Protein AF-A0A1L9TCY1-F1 (afdb_monomer)

Secondary structure (DSSP, 8-state):
---GGGTS----TT--GGGS---TT--EEEEEEESB-TTS-BSEEE-TT-TT-PPPP--TTSTTS-GGGS--GGGS-TT-SEEEE-HHHHHHHHHHHHHHHTT-TT--EEEEEEE-SS-EEEEEEEEETTEEEEEEEESS-----HHHHHHHHHHHHHHHS-TT-EEEEEEE--------

pLDDT: mean 79.36, std 16.28, range [28.08, 97.56]

Structure (mmCIF, N/CA/C/O backbone):
data_AF-A0A1L9TCY1-F1
#
_entry.id   AF-A0A1L9TCY1-F1
#
loop_
_atom_site.group_PDB
_atom_site.id
_atom_site.type_symbol
_atom_site.label_atom_id
_atom_site.label_alt_id
_atom_site.label_comp_id
_atom_site.label_asym_id
_atom_site.label_entity_id
_atom_site.label_seq_id
_atom_site.pdbx_PDB_ins_code
_atom_site.Cartn_x
_atom_site.Cartn_y
_atom_site.Cartn_z
_atom_site.occupancy
_atom_site.B_iso_or_equiv
_atom_site.auth_seq_id
_atom_site.auth_comp_id
_atom_site.auth_asym_id
_atom_site.auth_atom_id
_atom_site.pdbx_PDB_model_num
ATOM 1 N N . MET A 1 1 ? -2.658 -14.593 -11.319 1.00 56.56 1 MET A N 1
ATOM 2 C CA . MET A 1 1 ? -2.220 -13.262 -10.846 1.00 56.56 1 MET A CA 1
ATOM 3 C C . MET A 1 1 ? -3.400 -12.542 -10.240 1.00 56.56 1 MET A C 1
ATOM 5 O O . MET A 1 1 ? -4.519 -12.787 -10.670 1.00 56.56 1 MET A O 1
ATOM 9 N N . VAL A 1 2 ? -3.156 -11.731 -9.217 1.00 60.06 2 VAL A N 1
ATOM 10 C CA . VAL A 1 2 ? -4.202 -11.096 -8.414 1.00 60.06 2 VAL A CA 1
ATOM 11 C C . VAL A 1 2 ? -4.166 -9.591 -8.675 1.00 60.06 2 VAL A C 1
ATOM 13 O O . VAL A 1 2 ? -3.106 -8.988 -8.542 1.00 60.06 2 VAL A O 1
ATOM 16 N N . GLY A 1 3 ? -5.288 -9.015 -9.108 1.00 65.69 3 GLY A N 1
ATOM 17 C CA . GLY A 1 3 ? -5.438 -7.579 -9.366 1.00 65.69 3 GLY A CA 1
ATOM 18 C C . GLY A 1 3 ? -6.269 -6.873 -8.290 1.00 65.69 3 GLY A C 1
ATOM 19 O O . GLY A 1 3 ? -6.598 -7.459 -7.253 1.00 65.69 3 GLY A O 1
ATOM 20 N N . ARG A 1 4 ? -6.637 -5.610 -8.539 1.00 67.25 4 ARG A N 1
ATOM 21 C CA . ARG A 1 4 ? -7.470 -4.786 -7.636 1.00 67.25 4 ARG A CA 1
ATOM 22 C C . ARG A 1 4 ? -8.817 -5.433 -7.291 1.00 67.25 4 ARG A C 1
ATOM 24 O O . ARG A 1 4 ? -9.373 -5.184 -6.223 1.00 67.25 4 ARG A O 1
ATOM 31 N N . GLU A 1 5 ? -9.290 -6.310 -8.172 1.00 71.94 5 GLU A N 1
ATOM 32 C CA . GLU A 1 5 ? -10.533 -7.074 -8.078 1.00 71.94 5 GLU A CA 1
ATOM 33 C C . GLU A 1 5 ? -10.604 -7.928 -6.808 1.00 71.94 5 GLU A C 1
ATOM 35 O O . GLU A 1 5 ? -11.694 -8.218 -6.321 1.00 71.94 5 GLU A O 1
ATOM 40 N N . LEU A 1 6 ? -9.448 -8.308 -6.250 1.00 70.88 6 LEU A N 1
ATOM 41 C CA . LEU A 1 6 ? -9.364 -9.033 -4.983 1.00 70.88 6 LEU A CA 1
ATOM 42 C C . LEU A 1 6 ? -9.916 -8.220 -3.811 1.00 70.88 6 LEU A C 1
ATOM 44 O O . LEU A 1 6 ? -10.551 -8.764 -2.911 1.00 70.88 6 LEU A O 1
ATOM 48 N N . PHE A 1 7 ? -9.624 -6.924 -3.801 1.00 67.94 7 PHE A N 1
ATOM 49 C CA . PHE A 1 7 ? -9.995 -6.029 -2.715 1.00 67.94 7 PHE A CA 1
ATOM 50 C C . PHE A 1 7 ? -11.366 -5.409 -2.943 1.00 67.94 7 PHE A C 1
ATOM 52 O O . PHE A 1 7 ? -12.115 -5.173 -1.996 1.00 67.94 7 PHE A O 1
ATOM 59 N N . TRP A 1 8 ? -11.681 -5.121 -4.204 1.00 68.88 8 TRP A N 1
ATOM 60 C CA . TRP A 1 8 ? -12.897 -4.429 -4.570 1.00 68.88 8 TRP A CA 1
ATOM 61 C C . TRP A 1 8 ? -13.455 -5.012 -5.867 1.00 68.88 8 TRP A C 1
ATOM 63 O O . TRP A 1 8 ? -12.831 -4.844 -6.918 1.00 68.88 8 TRP A O 1
ATOM 73 N N . PRO A 1 9 ? -14.613 -5.694 -5.834 1.00 65.19 9 PRO A N 1
ATOM 74 C CA . PRO A 1 9 ? -15.188 -6.244 -7.049 1.00 65.19 9 PRO A CA 1
ATOM 75 C C . PRO A 1 9 ? -15.500 -5.112 -8.036 1.00 65.19 9 PRO A C 1
ATOM 77 O O . PRO A 1 9 ? -15.991 -4.043 -7.654 1.00 65.19 9 PRO A O 1
ATOM 80 N N . LEU A 1 10 ? -15.210 -5.346 -9.318 1.00 59.78 10 LEU A N 1
ATOM 81 C CA . LEU A 1 10 ? -15.639 -4.464 -10.400 1.00 59.78 10 LEU A CA 1
ATOM 82 C C . LEU A 1 10 ? -17.169 -4.468 -10.385 1.00 59.78 10 LEU A C 1
ATOM 84 O O . LEU A 1 10 ? -17.776 -5.490 -10.694 1.00 59.78 10 LEU A O 1
ATOM 88 N N . LYS A 1 11 ? -17.791 -3.359 -9.964 1.00 57.50 11 LYS A N 1
ATOM 89 C CA . LYS A 1 11 ? -19.254 -3.237 -9.977 1.00 57.50 11 LYS A CA 1
ATOM 90 C C . LYS A 1 11 ? -19.745 -3.545 -11.393 1.00 57.50 11 LYS A C 1
ATOM 92 O O . LYS A 1 11 ? -19.378 -2.831 -12.328 1.00 57.50 11 LYS A O 1
ATOM 97 N N . ALA A 1 12 ? -20.581 -4.569 -11.556 1.00 52.06 12 ALA A N 1
ATOM 98 C CA . ALA A 1 12 ? -21.387 -4.674 -12.760 1.00 52.06 12 ALA A CA 1
ATOM 99 C C . ALA A 1 12 ? -22.374 -3.495 -12.763 1.00 52.06 12 ALA A C 1
ATOM 101 O O . ALA A 1 12 ? -22.822 -3.043 -11.704 1.00 52.06 12 ALA A O 1
ATOM 102 N N . ALA A 1 13 ? -22.680 -2.949 -13.941 1.00 43.31 13 ALA A N 1
ATOM 103 C CA . ALA A 1 13 ? -23.637 -1.857 -14.081 1.00 43.31 13 ALA A CA 1
ATOM 104 C C . ALA A 1 13 ? -25.028 -2.323 -13.603 1.00 43.31 13 ALA A C 1
ATOM 106 O O . ALA A 1 13 ? -25.768 -2.944 -14.359 1.00 43.31 13 ALA A O 1
ATOM 107 N N . GLY A 1 14 ? -25.350 -2.074 -12.330 1.00 53.59 14 GLY A N 1
ATOM 108 C CA . GLY A 1 14 ? -26.595 -2.512 -11.690 1.00 53.59 14 GLY A CA 1
ATOM 109 C C . GLY A 1 14 ? -26.477 -2.880 -10.206 1.00 53.59 14 GLY A C 1
ATOM 110 O O . GLY A 1 14 ? -27.496 -2.904 -9.521 1.00 53.59 14 GLY A O 1
ATOM 111 N N . ASP A 1 15 ? -25.268 -3.113 -9.683 1.00 54.22 15 ASP A N 1
ATOM 112 C CA . ASP A 1 15 ? -25.108 -3.614 -8.312 1.00 54.22 15 ASP A CA 1
ATOM 113 C C . ASP A 1 15 ? -25.149 -2.500 -7.247 1.00 54.22 15 ASP A C 1
ATOM 115 O O . ASP A 1 15 ? -24.351 -1.555 -7.250 1.00 54.22 15 ASP A O 1
ATOM 119 N N . SER A 1 16 ? -26.076 -2.634 -6.292 1.00 56.09 16 SER A N 1
ATOM 120 C CA . SER A 1 16 ? -26.159 -1.803 -5.086 1.00 56.09 16 SER A CA 1
ATOM 121 C C . SER A 1 16 ? -25.007 -2.100 -4.114 1.00 56.09 16 SER A C 1
ATOM 123 O O . SER A 1 16 ? -24.500 -3.216 -4.057 1.00 56.09 16 SER A O 1
ATOM 125 N N . GLU A 1 17 ? -24.606 -1.126 -3.285 1.00 57.59 17 GLU A N 1
ATOM 126 C CA . GLU A 1 17 ? -23.471 -1.256 -2.338 1.00 57.59 17 GLU A CA 1
ATOM 127 C C . GLU A 1 17 ? -23.586 -2.409 -1.319 1.00 57.59 17 GLU A C 1
ATOM 129 O O . GLU A 1 17 ? -22.606 -2.781 -0.672 1.00 57.59 17 GLU A O 1
ATOM 134 N N . THR A 1 18 ? -24.770 -3.007 -1.191 1.00 56.94 18 THR A N 1
ATOM 135 C CA . THR A 1 18 ? -25.061 -4.172 -0.349 1.00 56.94 18 THR A CA 1
ATOM 136 C C . THR A 1 18 ? -24.375 -5.469 -0.789 1.00 56.94 18 THR A C 1
ATOM 138 O O . THR A 1 18 ? -24.291 -6.381 0.028 1.00 56.94 18 THR A O 1
ATOM 141 N N . SER A 1 19 ? -23.849 -5.573 -2.015 1.00 68.69 19 SER A N 1
ATOM 142 C CA . SER A 1 19 ? -23.140 -6.776 -2.493 1.00 68.69 19 SER A CA 1
ATOM 143 C C . SER A 1 19 ? -21.638 -6.795 -2.179 1.00 68.69 19 SER A C 1
ATOM 145 O O . SER A 1 19 ? -20.948 -7.763 -2.503 1.00 68.69 19 SER A O 1
ATOM 147 N N . LEU A 1 20 ? -21.103 -5.741 -1.551 1.00 77.00 20 LEU A N 1
ATOM 148 C CA . LEU A 1 20 ? -19.667 -5.634 -1.305 1.00 77.00 20 LEU A CA 1
ATOM 149 C C . LEU A 1 20 ? -19.197 -6.600 -0.201 1.00 77.00 20 LEU A C 1
ATOM 151 O O . LEU A 1 20 ? -19.831 -6.663 0.861 1.00 77.00 20 LEU A O 1
ATOM 155 N N . PRO A 1 21 ? -18.050 -7.281 -0.386 1.00 82.00 21 PRO A N 1
ATOM 156 C CA . PRO A 1 21 ? -17.492 -8.183 0.617 1.00 82.00 21 PRO A CA 1
ATOM 157 C C . PRO A 1 21 ? -17.313 -7.498 1.976 1.00 82.00 21 PRO A C 1
ATOM 159 O O . PRO A 1 21 ? -16.927 -6.332 2.049 1.00 82.00 21 PRO A O 1
ATOM 162 N N . TYR A 1 22 ? -17.613 -8.205 3.061 1.00 88.44 22 TYR A N 1
ATOM 163 C CA . TYR A 1 22 ? -17.462 -7.716 4.431 1.00 88.44 22 TYR A CA 1
ATOM 164 C C . TYR A 1 22 ? -16.785 -8.791 5.276 1.00 88.44 22 TYR A C 1
ATOM 166 O O . TYR A 1 22 ? -17.203 -9.949 5.258 1.00 88.44 22 TYR A O 1
ATOM 174 N N . TRP A 1 23 ? -15.747 -8.409 6.018 1.00 91.94 23 TRP A N 1
ATOM 175 C CA . TRP A 1 23 ? -14.898 -9.343 6.757 1.00 91.94 23 TRP A CA 1
ATOM 176 C C . TRP A 1 23 ? -14.844 -8.961 8.244 1.00 91.94 23 TRP A C 1
ATOM 178 O O . TRP A 1 23 ? -13.851 -8.408 8.717 1.00 91.94 23 TRP A O 1
ATOM 188 N N . PRO A 1 24 ? -15.898 -9.26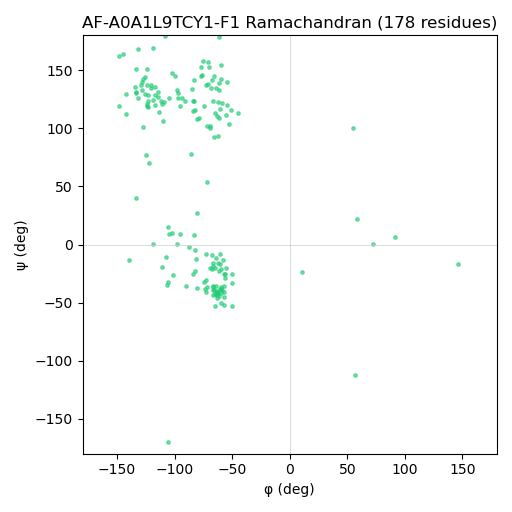8 9.020 1.00 93.88 24 PRO A N 1
ATOM 189 C CA . PRO A 1 24 ? -16.062 -8.768 10.390 1.00 93.88 24 PRO A CA 1
ATOM 190 C C . PRO A 1 24 ? -14.999 -9.256 11.381 1.00 93.88 24 PRO A C 1
ATOM 192 O O . PRO A 1 24 ? -14.828 -8.660 12.442 1.00 93.88 24 PRO A O 1
ATOM 195 N N . TYR A 1 25 ? -14.312 -10.353 11.063 1.00 95.75 25 TYR A N 1
ATOM 196 C CA . TYR A 1 25 ? -13.380 -11.026 11.968 1.00 95.75 25 TYR A CA 1
ATOM 197 C C . TYR A 1 25 ? -11.943 -11.078 11.444 1.00 95.75 25 TYR A C 1
ATOM 199 O O . TYR A 1 25 ? -11.086 -11.636 12.124 1.00 95.75 25 TYR A O 1
ATOM 207 N N . LEU A 1 26 ? -11.669 -10.527 10.256 1.00 95.19 26 LEU A N 1
ATOM 208 C CA . LEU A 1 26 ? -10.328 -10.559 9.682 1.00 95.19 26 LEU A CA 1
ATOM 209 C C . LEU A 1 26 ? -9.429 -9.563 10.420 1.00 95.19 26 LEU A C 1
ATOM 211 O O . LEU A 1 26 ? -9.709 -8.368 10.437 1.00 95.19 26 LEU A O 1
ATOM 215 N N . THR A 1 27 ? -8.366 -10.074 11.038 1.00 96.38 27 THR A N 1
ATOM 216 C CA . THR A 1 27 ? -7.422 -9.281 11.841 1.00 96.38 27 THR A CA 1
ATOM 217 C C . THR A 1 27 ? -6.095 -9.045 11.136 1.00 96.38 27 THR A C 1
ATOM 219 O O . THR A 1 27 ? -5.482 -8.000 11.324 1.00 96.38 27 THR A O 1
ATOM 222 N N . ASN A 1 28 ? -5.653 -9.992 10.311 1.00 96.62 28 ASN A N 1
ATOM 223 C CA . ASN A 1 28 ? -4.365 -9.950 9.632 1.00 96.62 28 ASN A CA 1
ATOM 224 C C . ASN A 1 28 ? -4.555 -10.334 8.168 1.00 96.62 28 ASN A C 1
ATOM 226 O O . ASN A 1 28 ? -5.259 -11.305 7.879 1.00 96.62 28 ASN A O 1
ATOM 230 N N . TYR A 1 29 ? -3.932 -9.594 7.255 1.00 93.56 29 TYR A N 1
ATOM 231 C CA . TYR A 1 29 ? -4.054 -9.869 5.831 1.00 93.56 29 TYR A CA 1
ATOM 232 C C . TYR A 1 29 ? -2.791 -9.494 5.058 1.00 93.56 29 TYR A C 1
ATOM 234 O O . TYR A 1 29 ? -2.417 -8.327 5.014 1.00 93.56 29 TYR A O 1
ATOM 242 N N . THR A 1 30 ? -2.157 -10.475 4.417 1.00 93.50 30 THR A N 1
ATOM 243 C CA . THR A 1 30 ? -0.933 -10.270 3.633 1.00 93.50 30 THR A CA 1
ATOM 244 C C . THR A 1 30 ? -1.157 -10.694 2.192 1.00 93.50 30 THR A C 1
ATOM 246 O O . THR A 1 30 ? -1.691 -11.774 1.933 1.00 93.50 30 THR A O 1
ATOM 249 N N . ILE A 1 31 ? -0.717 -9.864 1.249 1.00 89.62 31 ILE A N 1
ATOM 250 C CA . ILE A 1 31 ? -0.806 -10.133 -0.184 1.00 89.62 31 ILE A CA 1
ATOM 251 C C . ILE A 1 31 ? 0.564 -10.047 -0.827 1.00 89.62 31 ILE A C 1
ATOM 253 O O . ILE A 1 31 ? 1.322 -9.110 -0.597 1.00 89.62 31 ILE A O 1
ATOM 257 N N . PHE A 1 32 ? 0.810 -11.011 -1.706 1.00 88.50 32 PHE A N 1
ATOM 258 C CA . PHE A 1 32 ? 1.973 -11.079 -2.572 1.00 88.50 32 PHE A CA 1
ATOM 259 C C . PHE A 1 32 ? 1.519 -10.822 -4.010 1.00 88.50 32 PHE A C 1
ATOM 261 O O . PHE A 1 32 ? 0.870 -11.663 -4.634 1.00 88.50 32 PHE A O 1
ATOM 268 N N . LEU A 1 33 ? 1.829 -9.635 -4.518 1.00 86.31 33 LEU A N 1
ATOM 269 C CA . LEU A 1 33 ? 1.646 -9.268 -5.912 1.00 86.31 33 LEU A CA 1
ATOM 270 C C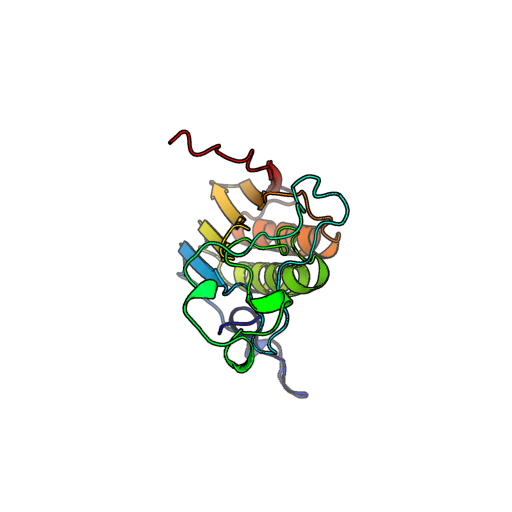 . LEU A 1 33 ? 2.842 -9.762 -6.725 1.00 86.31 33 LEU A C 1
ATOM 272 O O . LEU A 1 33 ? 3.991 -9.714 -6.281 1.00 86.31 33 LEU A O 1
ATOM 276 N N . SER A 1 34 ? 2.548 -10.240 -7.932 1.00 83.94 34 SER A N 1
ATOM 277 C CA . SER A 1 34 ? 3.584 -10.472 -8.935 1.00 83.94 34 SER A CA 1
ATOM 278 C C . SER A 1 34 ? 4.109 -9.127 -9.436 1.00 83.94 34 SER A C 1
ATOM 280 O O . SER A 1 34 ? 3.381 -8.139 -9.390 1.00 83.94 34 SER A O 1
ATOM 282 N N . GLY A 1 35 ? 5.330 -9.099 -9.978 1.00 81.38 35 GLY A N 1
ATOM 283 C CA . GLY A 1 35 ? 5.891 -7.908 -10.625 1.00 81.38 35 GLY A CA 1
ATOM 284 C C . GLY A 1 35 ? 5.087 -7.408 -11.834 1.00 81.38 35 GLY A C 1
ATOM 285 O O . GLY A 1 35 ? 5.369 -6.319 -12.332 1.00 81.38 35 GLY A O 1
ATOM 286 N N . THR A 1 36 ? 4.077 -8.164 -12.280 1.00 84.06 36 THR A N 1
ATOM 287 C CA . THR A 1 36 ? 3.159 -7.795 -13.360 1.00 84.06 36 THR A CA 1
ATOM 288 C C . THR A 1 36 ? 1.680 -7.819 -12.946 1.00 84.06 36 THR A C 1
ATOM 290 O O . THR A 1 36 ? 1.256 -8.590 -12.078 1.00 84.06 36 THR A O 1
ATOM 293 N N . THR A 1 37 ? 0.870 -6.974 -13.589 1.00 84.25 37 THR A N 1
ATOM 294 C CA . THR A 1 37 ? -0.598 -6.938 -13.498 1.00 84.25 37 THR A CA 1
ATOM 295 C C . THR A 1 37 ? -1.210 -8.099 -14.284 1.00 84.25 37 THR A C 1
ATOM 297 O O . THR A 1 37 ? -0.582 -8.582 -15.224 1.00 84.25 37 THR A O 1
ATOM 300 N N . PRO A 1 38 ? -2.453 -8.539 -13.998 1.00 82.12 38 PRO A N 1
ATOM 301 C CA . PRO A 1 38 ? -3.155 -9.544 -14.809 1.00 82.12 38 PRO A CA 1
ATOM 302 C C . PRO A 1 38 ? -3.187 -9.273 -16.325 1.00 82.12 38 PRO A C 1
ATOM 304 O O . PRO A 1 38 ? -3.291 -10.226 -17.092 1.00 82.12 38 PRO A O 1
ATOM 307 N N . ALA A 1 39 ? -3.079 -8.008 -16.752 1.00 84.25 39 ALA A N 1
ATOM 308 C CA . ALA A 1 39 ? -3.003 -7.608 -18.159 1.00 84.25 39 ALA A CA 1
ATOM 309 C C . ALA A 1 39 ? -1.585 -7.719 -18.763 1.00 84.25 39 ALA A C 1
ATOM 311 O O . ALA A 1 39 ? -1.413 -7.518 -19.961 1.00 84.25 39 ALA A O 1
ATOM 312 N N . GLY A 1 40 ? -0.579 -8.057 -17.952 1.00 83.88 40 GLY A N 1
ATOM 313 C CA . GLY A 1 40 ? 0.822 -8.191 -18.352 1.00 83.88 40 GLY A CA 1
ATOM 314 C C . GLY A 1 40 ? 1.651 -6.913 -18.204 1.00 83.88 40 GLY A C 1
ATOM 315 O O . GLY A 1 40 ? 2.808 -6.903 -18.615 1.00 83.88 40 GLY A O 1
ATOM 316 N N . GLU A 1 41 ? 1.101 -5.846 -17.622 1.00 86.19 41 GLU A N 1
ATOM 317 C CA . GLU A 1 41 ? 1.840 -4.599 -17.386 1.00 86.19 41 GLU A CA 1
ATOM 318 C C . GLU A 1 41 ? 2.781 -4.758 -16.194 1.00 86.19 41 GLU A C 1
ATOM 320 O O . GLU A 1 41 ? 2.450 -5.442 -15.231 1.00 86.19 41 GLU A O 1
ATOM 325 N N . TRP A 1 42 ? 3.946 -4.120 -16.221 1.00 86.00 42 TRP A N 1
ATOM 326 C CA . TRP A 1 42 ? 4.898 -4.186 -15.113 1.00 86.00 42 TRP A CA 1
ATOM 327 C C . TRP A 1 42 ? 4.566 -3.139 -14.049 1.00 86.00 42 TRP A C 1
ATOM 329 O O . TRP A 1 42 ? 4.362 -1.977 -14.375 1.00 86.00 42 TRP A O 1
ATOM 339 N N . PHE A 1 43 ? 4.575 -3.529 -12.771 1.00 86.00 43 PHE A N 1
ATOM 340 C CA . PHE A 1 43 ? 4.450 -2.586 -11.645 1.00 86.00 43 PHE A CA 1
ATOM 341 C C . PHE A 1 43 ? 5.705 -1.739 -11.419 1.00 86.00 43 PHE A C 1
ATOM 343 O O . PHE A 1 43 ? 5.694 -0.840 -10.579 1.00 86.00 43 PHE A O 1
ATOM 350 N N . PHE A 1 44 ? 6.780 -2.060 -12.132 1.00 85.75 44 PHE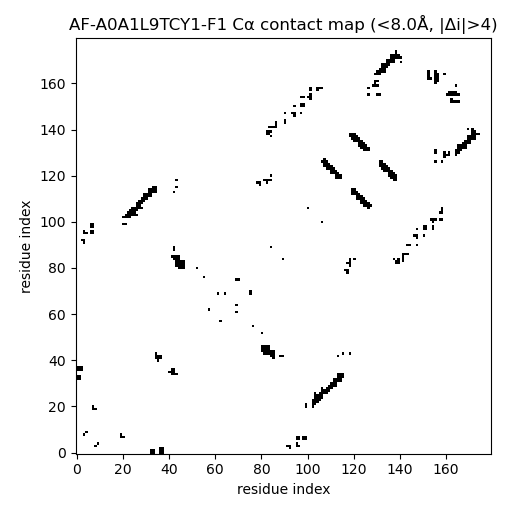 A N 1
ATOM 351 C CA . PHE A 1 44 ? 8.058 -1.388 -12.038 1.00 85.75 44 PHE A CA 1
ATOM 352 C C . PHE A 1 44 ? 8.521 -0.971 -13.431 1.00 85.75 44 PHE A C 1
ATOM 354 O O . PHE A 1 44 ? 8.399 -1.731 -14.392 1.00 85.75 44 PHE A O 1
ATOM 361 N N . GLU A 1 45 ? 9.089 0.218 -13.517 1.00 84.56 45 GLU A N 1
ATOM 362 C CA . GLU A 1 45 ? 9.662 0.828 -14.705 1.00 84.56 45 GLU A CA 1
ATOM 363 C C . GLU A 1 45 ? 11.153 1.099 -14.506 1.00 84.56 45 GLU A C 1
ATOM 365 O O . GLU A 1 45 ? 11.702 0.963 -13.405 1.00 84.56 45 GLU A O 1
ATOM 370 N N . GLU A 1 46 ? 11.808 1.446 -15.606 1.00 79.56 46 GLU A N 1
ATOM 371 C CA . GLU A 1 46 ? 13.186 1.911 -15.582 1.00 79.56 46 GLU A CA 1
ATOM 372 C C . GLU A 1 46 ? 13.305 3.223 -14.810 1.00 79.56 46 GLU A C 1
ATOM 374 O O . GLU A 1 46 ? 12.498 4.136 -15.005 1.00 79.56 46 GLU A O 1
ATOM 379 N N . ASP A 1 47 ? 14.304 3.320 -13.930 1.00 77.56 47 ASP A N 1
ATOM 380 C CA . ASP A 1 47 ? 14.692 4.618 -13.390 1.00 77.56 47 ASP A CA 1
ATOM 381 C C . ASP A 1 47 ? 15.662 5.281 -14.378 1.00 77.56 47 ASP A C 1
ATOM 383 O O . ASP A 1 47 ? 16.771 4.782 -14.562 1.00 77.56 47 ASP A O 1
ATOM 387 N N . PRO A 1 48 ? 15.293 6.408 -15.015 1.00 73.94 48 PRO A N 1
ATOM 388 C CA . PRO A 1 48 ? 16.190 7.100 -15.938 1.00 73.94 48 PRO A CA 1
ATOM 389 C C . PRO A 1 48 ? 17.455 7.655 -15.263 1.00 73.94 48 PRO A C 1
ATOM 391 O O . PRO A 1 48 ? 18.364 8.086 -15.966 1.00 73.94 48 PRO A O 1
ATOM 394 N N . ASN A 1 49 ? 17.507 7.683 -13.927 1.00 75.44 49 ASN A N 1
ATOM 395 C CA . ASN A 1 49 ? 18.657 8.155 -13.154 1.00 75.44 49 ASN A CA 1
ATOM 396 C C . ASN A 1 49 ? 19.502 7.009 -12.578 1.00 75.44 49 ASN A C 1
ATOM 398 O O . ASN A 1 49 ? 20.356 7.257 -11.730 1.00 75.44 49 ASN A O 1
ATOM 402 N N . ASP A 1 50 ? 19.245 5.765 -12.983 1.00 72.12 50 ASP A N 1
ATOM 403 C CA . ASP A 1 50 ? 20.015 4.616 -12.522 1.00 72.12 50 ASP A CA 1
ATOM 404 C C . ASP A 1 50 ? 21.416 4.637 -13.145 1.00 72.12 50 ASP A C 1
ATOM 406 O O . ASP A 1 50 ? 21.604 4.299 -14.314 1.00 72.12 50 ASP A O 1
ATOM 410 N N . GLU A 1 51 ? 22.409 5.069 -12.367 1.00 61.97 51 GLU A N 1
ATOM 411 C CA . GLU A 1 51 ? 23.815 5.108 -12.793 1.00 61.97 51 GLU A CA 1
ATOM 412 C C . GLU A 1 51 ? 24.399 3.696 -13.000 1.00 61.97 51 GLU A C 1
ATOM 414 O O . GLU A 1 51 ? 25.380 3.546 -13.725 1.00 61.97 51 GLU A O 1
ATOM 419 N N . ASP A 1 52 ? 23.756 2.659 -12.442 1.00 61.06 52 ASP A N 1
ATOM 420 C CA . ASP A 1 52 ? 24.136 1.248 -12.600 1.00 61.06 52 ASP A CA 1
ATOM 421 C C . ASP A 1 52 ? 23.585 0.611 -13.892 1.00 61.06 52 ASP A C 1
ATOM 423 O O . ASP A 1 52 ? 23.701 -0.606 -14.075 1.00 61.06 52 ASP A O 1
ATOM 427 N N . ASN A 1 53 ? 22.987 1.393 -14.798 1.00 57.16 53 ASN A N 1
ATOM 428 C CA . ASN A 1 53 ? 22.610 0.948 -16.144 1.00 57.16 53 ASN A CA 1
ATOM 429 C C . ASN A 1 53 ? 23.861 0.760 -17.032 1.00 57.16 53 ASN A C 1
ATOM 431 O O . ASN A 1 53 ? 23.982 1.323 -18.123 1.00 57.16 53 ASN A O 1
ATOM 435 N N . GLU A 1 54 ? 24.830 -0.031 -16.569 1.00 56.19 54 GLU A N 1
ATOM 436 C CA . GLU 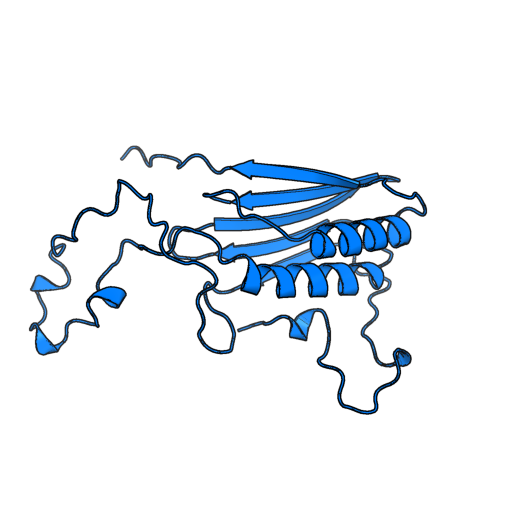A 1 54 ? 25.936 -0.455 -17.414 1.00 56.19 54 GLU A CA 1
ATOM 437 C C . GLU A 1 54 ? 25.416 -1.408 -18.503 1.00 56.19 54 GLU A C 1
ATOM 439 O O . GLU A 1 54 ? 24.639 -2.328 -18.219 1.00 56.19 54 GLU A O 1
ATOM 444 N N . PRO A 1 55 ? 25.835 -1.227 -19.769 1.00 54.56 55 PRO A N 1
ATOM 445 C CA . PRO A 1 55 ? 25.450 -2.123 -20.845 1.00 54.56 55 PRO A CA 1
ATOM 446 C C . PRO A 1 55 ? 25.895 -3.553 -20.525 1.00 54.56 55 PRO A C 1
ATOM 448 O O . PRO A 1 55 ? 27.075 -3.836 -20.330 1.00 54.56 55 PRO A O 1
ATOM 451 N N . TYR A 1 56 ? 24.919 -4.458 -20.493 1.00 57.41 56 TYR A N 1
ATOM 452 C CA . TYR A 1 56 ? 25.107 -5.874 -20.210 1.00 57.41 56 TYR A CA 1
ATOM 453 C C . TYR A 1 56 ? 26.208 -6.498 -21.080 1.00 57.41 56 TYR A C 1
ATOM 455 O O . TYR A 1 56 ? 26.047 -6.653 -22.294 1.00 57.41 56 TYR A O 1
ATOM 463 N N . GLU A 1 57 ? 27.287 -6.960 -20.448 1.00 57.16 57 GLU A N 1
ATOM 464 C CA . GLU A 1 57 ? 28.167 -7.953 -21.055 1.00 57.16 57 GLU A CA 1
ATOM 465 C C . GLU A 1 57 ? 27.584 -9.357 -20.822 1.00 57.16 57 GLU A C 1
ATOM 467 O O . GLU A 1 57 ? 27.368 -9.754 -19.669 1.00 57.16 57 GLU A O 1
ATOM 472 N N . PRO A 1 58 ? 27.327 -10.152 -21.881 1.00 54.69 58 PRO A N 1
ATOM 473 C CA . PRO A 1 58 ? 26.790 -11.497 -21.755 1.00 54.69 58 PRO A CA 1
ATOM 474 C C . PRO A 1 58 ? 27.599 -12.372 -20.810 1.00 54.69 58 PRO A C 1
ATOM 476 O O . PRO A 1 58 ? 28.639 -12.920 -21.171 1.00 54.69 58 PRO A O 1
ATOM 479 N N . THR A 1 59 ? 27.080 -12.584 -19.602 1.00 57.25 59 THR A N 1
ATOM 480 C CA . THR A 1 59 ? 27.600 -13.624 -18.722 1.00 57.25 59 THR A CA 1
ATOM 481 C C . THR A 1 59 ? 27.369 -14.970 -19.406 1.00 57.25 59 THR A C 1
ATOM 483 O O . THR A 1 59 ? 26.226 -15.387 -19.595 1.00 57.25 59 THR A O 1
ATOM 486 N N . ASN A 1 60 ? 28.477 -15.592 -19.831 1.00 54.91 60 ASN A N 1
ATOM 487 C CA . ASN A 1 60 ? 28.815 -17.000 -20.133 1.00 54.91 60 ASN A CA 1
ATOM 488 C C . ASN A 1 60 ? 27.726 -18.106 -20.223 1.00 54.91 60 ASN A C 1
ATOM 490 O O . ASN A 1 60 ? 27.955 -19.121 -20.880 1.00 54.91 60 ASN A O 1
ATOM 494 N N . SER A 1 61 ? 26.554 -17.965 -19.607 1.00 60.25 61 SER A N 1
ATOM 495 C CA . SER A 1 61 ? 25.401 -18.865 -19.732 1.00 60.25 61 SER A CA 1
ATOM 496 C C . SER A 1 61 ? 24.657 -18.765 -21.076 1.00 60.25 61 SER A C 1
ATOM 498 O O . SER A 1 61 ? 24.329 -19.806 -21.643 1.00 60.25 61 SER A O 1
ATOM 500 N N . TRP A 1 62 ? 24.457 -17.563 -21.636 1.00 62.91 62 TRP A N 1
ATOM 501 C CA . TRP A 1 62 ? 23.787 -17.382 -22.940 1.00 62.91 62 TRP A CA 1
ATOM 502 C C . TRP A 1 62 ? 24.725 -17.544 -24.138 1.00 62.91 62 TRP A C 1
ATOM 504 O O . TRP A 1 62 ? 24.291 -17.97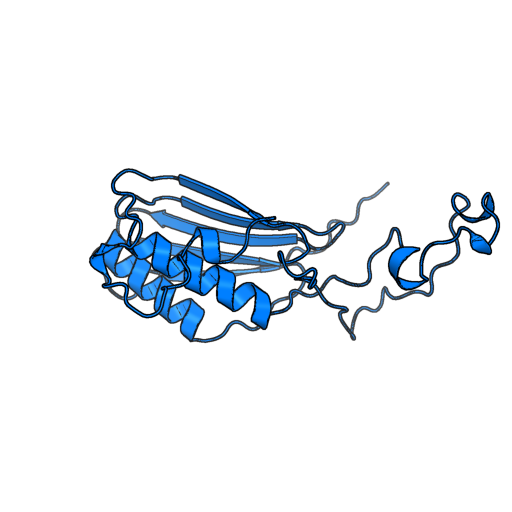9 -25.200 1.00 62.91 62 TRP A O 1
ATOM 514 N N . GLN A 1 63 ? 26.026 -17.303 -23.945 1.00 62.25 63 GLN A N 1
ATOM 515 C CA . GLN A 1 63 ? 27.068 -17.536 -24.957 1.00 62.25 63 GLN A CA 1
ATOM 516 C C . GLN A 1 63 ? 27.165 -19.011 -25.395 1.00 62.25 63 GLN A C 1
ATOM 518 O O . GLN A 1 63 ? 27.754 -19.317 -26.427 1.00 62.25 63 GLN A O 1
ATOM 523 N N . ARG A 1 64 ? 26.585 -19.941 -24.620 1.00 67.00 64 ARG A N 1
ATOM 524 C CA . ARG A 1 64 ? 26.481 -21.368 -24.970 1.00 67.00 64 ARG A CA 1
ATOM 525 C C . ARG A 1 64 ? 25.315 -21.688 -25.913 1.00 67.00 64 ARG A C 1
ATOM 527 O O . ARG A 1 64 ? 25.264 -22.800 -26.433 1.00 67.00 64 ARG A O 1
ATOM 534 N N . LEU A 1 65 ? 24.380 -20.760 -26.116 1.00 72.19 65 LEU A N 1
ATOM 535 C CA . LEU A 1 65 ? 23.260 -20.898 -27.047 1.00 72.19 65 LEU A CA 1
ATOM 536 C C . LEU A 1 65 ? 23.538 -20.099 -28.323 1.00 72.19 65 LEU A C 1
ATOM 538 O O . LEU A 1 65 ? 24.147 -19.032 -28.275 1.00 72.19 65 LEU A O 1
ATOM 542 N N . SER A 1 66 ? 23.040 -20.579 -29.464 1.00 77.94 66 SER A N 1
ATOM 543 C CA . SER A 1 66 ? 23.045 -19.796 -30.705 1.00 77.94 66 SER A CA 1
ATOM 544 C C . SER A 1 66 ? 22.249 -18.502 -30.524 1.00 77.94 66 SER A C 1
ATOM 546 O O . SER A 1 66 ? 21.170 -18.558 -29.934 1.00 77.94 66 SER A O 1
ATOM 548 N N . GLU A 1 67 ? 22.697 -17.392 -31.115 1.00 75.69 67 GLU A N 1
ATOM 549 C CA . GLU A 1 67 ? 22.037 -16.073 -31.029 1.00 75.69 67 GLU A CA 1
ATOM 550 C C . GLU A 1 67 ? 20.534 -16.104 -31.341 1.00 75.69 67 GLU A C 1
ATOM 552 O O . GLU A 1 67 ? 19.747 -15.398 -30.721 1.00 75.69 67 GLU A O 1
ATOM 557 N N . ARG A 1 68 ? 20.100 -16.987 -32.250 1.00 78.44 68 ARG A N 1
ATOM 558 C CA . ARG A 1 68 ? 18.682 -17.175 -32.601 1.00 78.44 68 ARG A CA 1
ATOM 559 C C . ARG A 1 68 ? 17.801 -17.646 -31.432 1.00 78.44 68 ARG A C 1
ATOM 561 O O . ARG A 1 68 ? 16.587 -17.491 -31.486 1.00 78.44 68 ARG A O 1
ATOM 568 N N . LEU A 1 69 ? 18.398 -18.267 -30.419 1.00 77.94 69 LEU A N 1
ATOM 569 C CA . LEU A 1 69 ? 17.720 -18.757 -29.215 1.00 77.94 69 LEU A CA 1
ATOM 570 C C . LEU A 1 69 ? 17.839 -17.779 -28.046 1.00 77.94 69 LEU A C 1
ATOM 572 O O . LEU A 1 69 ? 17.360 -18.079 -26.953 1.00 77.94 69 LEU A O 1
ATOM 576 N N . TRP A 1 70 ? 18.504 -16.641 -28.240 1.00 73.25 70 TRP A N 1
ATOM 577 C CA . TRP A 1 70 ? 18.566 -15.628 -27.204 1.00 73.25 70 TRP A CA 1
ATOM 578 C C . TRP A 1 70 ? 17.177 -14.986 -27.067 1.00 73.25 70 TRP A C 1
ATOM 580 O O . TRP A 1 70 ? 16.539 -14.713 -28.088 1.00 73.25 70 TRP A O 1
ATOM 590 N N . PRO A 1 71 ? 16.695 -14.729 -25.838 1.00 68.88 71 PRO A N 1
ATOM 591 C CA . PRO A 1 71 ? 15.443 -13.997 -25.622 1.00 68.88 71 PRO A CA 1
ATOM 592 C C . PRO A 1 71 ? 15.531 -12.564 -26.195 1.00 68.88 71 PRO A C 1
ATOM 594 O O . PRO A 1 71 ? 16.557 -12.198 -26.764 1.00 68.88 71 PRO A O 1
ATOM 597 N N . ALA A 1 72 ? 14.487 -11.736 -26.121 1.00 68.19 72 ALA A N 1
ATOM 598 C CA . ALA A 1 72 ? 14.607 -10.323 -26.520 1.00 68.19 72 ALA A CA 1
ATOM 599 C C . ALA A 1 72 ? 15.674 -9.612 -25.656 1.00 68.19 72 ALA A C 1
ATOM 601 O O . ALA A 1 72 ? 15.958 -10.087 -24.560 1.00 68.19 72 ALA A O 1
ATOM 602 N N . VAL A 1 73 ? 16.325 -8.537 -26.123 1.00 67.38 73 VAL A N 1
ATOM 603 C CA . VAL A 1 73 ? 17.426 -7.891 -25.359 1.00 67.38 73 VAL A CA 1
ATOM 604 C C . VAL A 1 73 ? 16.956 -7.464 -23.967 1.00 67.38 73 VAL A C 1
ATOM 606 O O . VAL A 1 73 ? 17.664 -7.651 -22.983 1.00 67.38 73 VAL A O 1
ATOM 609 N N . GLU A 1 74 ? 15.710 -7.024 -23.895 1.00 59.72 74 GLU A N 1
ATOM 610 C CA . GLU A 1 74 ? 14.973 -6.608 -22.709 1.00 59.72 74 GLU A CA 1
ATOM 611 C C . GLU A 1 74 ? 14.684 -7.775 -21.740 1.00 59.72 74 GLU A C 1
ATOM 613 O O . GLU A 1 74 ? 14.459 -7.559 -20.552 1.00 59.72 74 GLU A O 1
ATOM 618 N N . ASP A 1 75 ? 14.712 -9.013 -22.237 1.00 62.34 75 ASP A N 1
ATOM 619 C CA . ASP A 1 75 ? 14.467 -10.254 -21.489 1.00 62.34 75 ASP A CA 1
ATOM 620 C C . ASP A 1 75 ? 15.759 -11.066 -21.252 1.00 62.34 75 ASP A C 1
ATOM 622 O O . ASP A 1 75 ? 15.764 -12.043 -20.497 1.00 62.34 75 ASP A O 1
ATOM 626 N N . ARG A 1 76 ? 16.869 -10.695 -21.911 1.00 68.44 76 ARG A N 1
ATOM 627 C CA . ARG A 1 76 ? 18.207 -11.302 -21.726 1.00 68.44 76 ARG A CA 1
ATOM 628 C C . ARG A 1 76 ? 18.803 -10.967 -20.372 1.00 68.44 76 ARG A C 1
ATOM 630 O O . ARG A 1 76 ? 19.710 -11.667 -19.909 1.00 68.44 76 ARG A O 1
ATOM 637 N N . ASP A 1 77 ? 18.293 -9.914 -19.754 1.00 57.94 77 ASP A N 1
ATOM 638 C CA . ASP A 1 77 ? 18.854 -9.372 -18.548 1.00 57.94 77 ASP A CA 1
ATOM 639 C C . ASP A 1 77 ? 18.440 -10.194 -17.321 1.00 57.94 77 ASP A C 1
ATOM 641 O O . ASP A 1 77 ? 17.306 -10.158 -16.839 1.00 57.94 77 ASP A O 1
ATOM 645 N N . ARG A 1 78 ? 19.406 -10.931 -16.763 1.00 52.78 78 ARG A N 1
ATOM 646 C CA . ARG A 1 78 ? 19.285 -11.453 -15.393 1.00 52.78 78 ARG A CA 1
ATOM 647 C C . ARG A 1 78 ? 19.325 -10.317 -14.355 1.00 52.78 78 ARG A C 1
ATOM 649 O O . ARG A 1 78 ? 19.057 -10.588 -13.184 1.00 52.78 78 ARG A O 1
ATOM 656 N N . PHE A 1 79 ? 19.642 -9.084 -14.768 1.00 50.06 79 PHE A N 1
ATOM 657 C CA . PHE A 1 79 ? 19.948 -7.924 -13.936 1.00 50.06 79 PHE A CA 1
ATOM 658 C C . PHE A 1 79 ? 19.257 -6.589 -14.319 1.00 50.06 79 PHE A C 1
ATOM 660 O O . PHE A 1 79 ? 19.792 -5.536 -14.031 1.00 50.06 79 PHE A O 1
ATOM 667 N N . MET A 1 80 ? 17.978 -6.648 -14.703 1.00 59.75 80 MET A N 1
ATOM 668 C CA . MET A 1 80 ? 16.902 -5.767 -14.197 1.00 59.75 80 MET A CA 1
ATOM 669 C C . MET A 1 80 ? 17.077 -4.238 -14.305 1.00 59.75 80 MET A C 1
ATOM 671 O O . MET A 1 80 ? 17.557 -3.582 -13.384 1.00 59.75 80 MET A O 1
ATOM 675 N N . PHE A 1 81 ? 16.438 -3.662 -15.322 1.00 64.31 81 PHE A N 1
ATOM 676 C CA . PHE A 1 81 ? 16.212 -2.215 -15.427 1.00 64.31 81 PHE A CA 1
ATOM 677 C C . PHE A 1 81 ? 14.993 -1.719 -14.625 1.00 64.31 81 PHE A C 1
ATOM 679 O O . PHE A 1 81 ? 14.916 -0.560 -14.243 1.00 64.31 81 PHE A O 1
ATOM 686 N N . ARG A 1 82 ? 14.016 -2.584 -14.317 1.00 73.81 82 ARG A N 1
ATOM 687 C CA . ARG A 1 82 ? 12.738 -2.171 -13.701 1.00 73.81 82 ARG A CA 1
ATOM 688 C C . ARG A 1 82 ? 12.818 -2.073 -12.171 1.00 73.81 82 ARG A C 1
ATOM 690 O O . ARG A 1 82 ? 12.379 -2.994 -11.474 1.00 73.81 82 ARG A O 1
ATOM 697 N N . LYS A 1 83 ? 13.403 -0.985 -11.655 1.00 76.50 83 LYS A N 1
ATOM 698 C CA . LYS A 1 83 ? 13.581 -0.724 -10.208 1.00 76.50 83 LYS A CA 1
ATOM 699 C C . LYS A 1 83 ? 12.571 0.265 -9.627 1.00 76.50 83 LYS A C 1
ATOM 701 O O . LYS A 1 83 ? 12.280 0.206 -8.435 1.00 76.50 83 LYS A O 1
ATOM 706 N N . LYS A 1 84 ? 12.028 1.164 -10.446 1.00 82.69 84 LYS A N 1
ATOM 707 C CA . LYS A 1 84 ? 11.165 2.252 -9.990 1.00 82.69 84 LYS A CA 1
ATOM 708 C C . LYS A 1 84 ? 9.710 1.816 -10.008 1.00 82.69 84 LYS A C 1
ATOM 710 O O . LYS A 1 84 ? 9.202 1.406 -11.039 1.00 82.69 84 LYS A O 1
ATOM 715 N N . ALA A 1 85 ? 9.020 1.906 -8.882 1.00 84.75 85 ALA A N 1
ATOM 716 C CA . ALA A 1 85 ? 7.597 1.608 -8.812 1.00 84.75 85 ALA A CA 1
ATOM 717 C C . ALA A 1 85 ? 6.763 2.548 -9.707 1.00 84.75 85 ALA A C 1
ATOM 719 O O . ALA A 1 85 ? 6.919 3.767 -9.641 1.00 84.75 85 ALA A O 1
ATOM 720 N N . THR A 1 86 ? 5.841 1.995 -10.501 1.00 86.81 86 THR A N 1
ATOM 721 C CA . THR A 1 86 ? 4.914 2.756 -11.352 1.00 86.81 86 THR A CA 1
ATOM 722 C C . THR A 1 86 ? 3.732 3.261 -10.511 1.00 86.81 86 THR A C 1
ATOM 724 O O . THR A 1 86 ? 2.854 2.464 -10.146 1.00 86.81 86 THR A O 1
ATOM 727 N N . PRO A 1 87 ? 3.634 4.573 -10.207 1.00 81.31 87 PRO A N 1
ATOM 728 C CA . PRO A 1 87 ? 2.676 5.065 -9.214 1.00 81.31 87 PRO A CA 1
ATOM 729 C C . PRO A 1 87 ? 1.212 4.842 -9.601 1.00 81.31 87 PRO A C 1
ATOM 731 O O . PRO A 1 87 ? 0.388 4.518 -8.747 1.00 81.31 87 PRO A O 1
ATOM 734 N N . ALA A 1 88 ? 0.892 4.960 -10.893 1.00 83.69 88 ALA A N 1
ATOM 735 C CA . ALA A 1 88 ? -0.470 4.806 -11.401 1.00 83.69 88 ALA A CA 1
ATOM 736 C C . ALA A 1 88 ? -1.034 3.393 -11.169 1.00 83.69 88 ALA A C 1
ATOM 738 O O . ALA A 1 88 ? -2.184 3.248 -10.762 1.00 83.69 88 ALA A O 1
ATOM 739 N N . LEU A 1 89 ? -0.221 2.351 -11.369 1.00 85.12 89 LEU A N 1
ATOM 740 C CA . LEU A 1 89 ? -0.658 0.963 -11.185 1.00 85.12 89 LEU A CA 1
ATOM 741 C C . LEU A 1 89 ? -0.798 0.604 -9.701 1.00 85.12 89 LEU A C 1
ATOM 743 O O . LEU A 1 89 ? -1.737 -0.088 -9.306 1.00 85.12 89 LEU A O 1
ATOM 747 N N . LEU A 1 90 ? 0.112 1.099 -8.860 1.00 86.56 90 LEU A N 1
ATOM 748 C CA . LEU A 1 90 ? 0.058 0.863 -7.417 1.00 86.56 90 LEU A CA 1
ATOM 749 C C . LEU A 1 90 ? -1.055 1.662 -6.729 1.00 86.56 90 LEU A C 1
ATOM 751 O O . LEU A 1 90 ? -1.640 1.175 -5.759 1.00 86.56 90 LEU A O 1
ATOM 755 N N . ARG A 1 91 ? -1.412 2.845 -7.247 1.00 89.12 91 ARG A N 1
ATOM 756 C CA . ARG A 1 91 ? -2.555 3.635 -6.764 1.00 89.12 91 ARG A CA 1
ATOM 757 C C . ARG A 1 91 ? -3.814 2.783 -6.675 1.00 89.12 91 ARG A C 1
ATOM 759 O O . ARG A 1 91 ? -4.443 2.743 -5.617 1.00 89.12 91 ARG A O 1
ATOM 766 N N . ASP A 1 92 ? -4.170 2.104 -7.761 1.00 86.75 92 ASP A N 1
ATOM 767 C CA . ASP A 1 92 ? -5.389 1.298 -7.839 1.00 86.75 92 ASP A CA 1
ATOM 768 C C . ASP A 1 92 ? -5.407 0.188 -6.784 1.00 86.75 92 ASP A C 1
ATOM 770 O O . ASP A 1 92 ? -6.451 -0.089 -6.183 1.00 86.75 92 ASP A O 1
ATOM 774 N N . ILE A 1 93 ? -4.241 -0.399 -6.507 1.00 89.38 93 ILE A N 1
ATOM 775 C CA . ILE A 1 93 ? -4.059 -1.386 -5.446 1.00 89.38 93 ILE A CA 1
ATOM 776 C C . ILE A 1 93 ? -4.306 -0.757 -4.073 1.00 89.38 93 ILE A C 1
ATOM 778 O O . ILE A 1 93 ? -5.137 -1.276 -3.328 1.00 89.38 93 ILE A O 1
ATOM 782 N N . TYR A 1 94 ? -3.656 0.360 -3.724 1.00 91.69 94 TYR A N 1
ATOM 783 C CA . TYR A 1 94 ? -3.836 0.950 -2.389 1.00 91.69 94 TYR A CA 1
ATOM 784 C C . TYR A 1 94 ? -5.242 1.487 -2.163 1.00 91.69 94 TYR A C 1
ATOM 786 O O . TYR A 1 94 ? -5.769 1.357 -1.061 1.00 91.69 94 TYR A O 1
ATOM 794 N N . VAL A 1 95 ? -5.846 2.101 -3.182 1.00 92.31 95 VAL A N 1
ATOM 795 C CA . VAL A 1 95 ? -7.215 2.616 -3.095 1.00 92.31 95 VAL A CA 1
ATOM 796 C C . VAL A 1 95 ? -8.181 1.463 -2.859 1.00 92.31 95 VAL A C 1
ATOM 798 O O . VAL A 1 95 ? -9.026 1.538 -1.968 1.00 92.31 95 VAL A O 1
ATOM 801 N N . SER A 1 96 ? -8.040 0.373 -3.612 1.00 90.94 96 SER A N 1
ATOM 802 C CA . SER A 1 96 ? -8.911 -0.791 -3.452 1.00 90.94 96 SER A CA 1
ATOM 803 C C . SER A 1 96 ? -8.684 -1.467 -2.100 1.00 90.94 96 SER A C 1
ATOM 805 O O . SER A 1 96 ? -9.650 -1.757 -1.396 1.00 90.94 96 SER A O 1
ATOM 807 N N . ALA A 1 97 ? -7.426 -1.631 -1.683 1.00 93.00 97 ALA A N 1
ATOM 808 C CA . ALA A 1 97 ? -7.067 -2.193 -0.385 1.00 93.00 97 ALA A CA 1
ATOM 809 C C . ALA A 1 97 ? -7.595 -1.363 0.787 1.00 93.00 97 ALA A C 1
ATOM 811 O O . ALA A 1 97 ? -8.178 -1.917 1.715 1.00 93.00 97 ALA A O 1
ATOM 812 N N . GLY A 1 98 ? -7.462 -0.039 0.732 1.00 94.25 98 GLY A N 1
ATOM 813 C CA . GLY A 1 98 ? -7.972 0.845 1.774 1.00 94.25 98 GLY A CA 1
ATOM 814 C C . GLY A 1 98 ? -9.503 0.840 1.849 1.00 94.25 98 GLY A C 1
ATOM 815 O O . GLY A 1 98 ? -10.065 0.833 2.943 1.00 94.25 98 GLY A O 1
ATOM 816 N N . ARG A 1 99 ? -10.204 0.748 0.708 1.00 93.25 99 ARG A N 1
ATOM 817 C CA . ARG A 1 99 ? -11.667 0.559 0.689 1.00 93.25 99 ARG A CA 1
ATOM 818 C C . ARG A 1 99 ? -12.077 -0.797 1.266 1.00 93.25 99 ARG A C 1
ATOM 820 O O . ARG A 1 99 ? -13.064 -0.876 1.992 1.00 93.25 99 ARG A O 1
ATOM 827 N N . ALA A 1 100 ? -11.320 -1.855 0.982 1.00 92.31 100 ALA A N 1
ATOM 828 C CA . ALA A 1 100 ? -11.546 -3.166 1.582 1.00 92.31 100 ALA A CA 1
ATOM 829 C C . ALA A 1 100 ? -11.315 -3.127 3.099 1.00 92.31 100 ALA A C 1
ATOM 831 O O . ALA A 1 100 ? -12.138 -3.643 3.852 1.00 92.31 100 ALA A O 1
ATOM 832 N N . ALA A 1 101 ? -10.256 -2.444 3.545 1.00 94.75 101 ALA A N 1
ATOM 833 C CA . ALA A 1 101 ? -9.932 -2.257 4.954 1.00 94.75 101 ALA A CA 1
ATOM 834 C C . ALA A 1 101 ? -11.083 -1.587 5.719 1.00 94.75 101 ALA A C 1
ATOM 836 O O . ALA A 1 101 ? -11.456 -2.080 6.772 1.00 94.75 101 ALA A O 1
ATOM 837 N N . GLN A 1 102 ? -11.758 -0.578 5.152 1.00 93.94 102 GLN A N 1
ATOM 838 C CA . GLN A 1 102 ? -12.962 0.029 5.758 1.00 93.94 102 GLN A CA 1
ATOM 839 C C . GLN A 1 102 ? -14.087 -0.982 6.069 1.00 93.94 102 GLN A C 1
ATOM 841 O O . GLN A 1 102 ? -14.972 -0.699 6.874 1.00 93.94 102 GLN A O 1
ATOM 846 N N . ARG A 1 103 ? -14.073 -2.160 5.433 1.00 92.81 103 ARG A N 1
ATOM 847 C CA . ARG A 1 103 ? -15.027 -3.265 5.625 1.00 92.81 103 ARG A CA 1
ATOM 84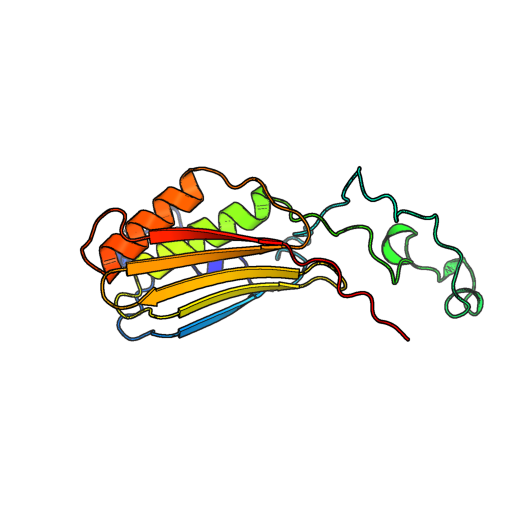8 C C . ARG A 1 103 ? -14.427 -4.434 6.422 1.00 92.81 103 ARG A C 1
ATOM 850 O O . ARG A 1 103 ? -14.994 -5.529 6.438 1.00 92.81 103 ARG A O 1
ATOM 857 N N . MET A 1 104 ? -13.299 -4.200 7.090 1.00 94.75 104 MET A N 1
ATOM 858 C CA . MET A 1 104 ? -12.581 -5.129 7.964 1.00 94.75 104 MET A CA 1
ATOM 859 C C . MET A 1 104 ? -12.451 -4.512 9.369 1.00 94.75 104 MET A C 1
ATOM 861 O O . MET A 1 104 ? -11.359 -4.150 9.791 1.00 94.75 104 MET A O 1
ATOM 865 N N . PRO A 1 105 ? -13.542 -4.389 10.147 1.00 93.88 105 PRO A N 1
ATOM 866 C CA . PRO A 1 105 ? -13.557 -3.601 11.390 1.00 93.88 105 PRO A CA 1
ATOM 867 C C . PRO A 1 105 ? -12.600 -4.099 12.483 1.00 93.88 105 PRO A C 1
ATOM 869 O O . PRO A 1 105 ? -12.348 -3.388 13.450 1.00 93.88 105 PRO A O 1
ATOM 872 N N . ARG A 1 106 ? -12.097 -5.333 12.369 1.00 95.44 106 ARG A N 1
ATOM 873 C CA . ARG A 1 106 ? -11.130 -5.927 13.301 1.00 95.44 106 ARG A CA 1
ATOM 874 C C . ARG A 1 106 ? -9.713 -5.998 12.736 1.00 95.44 106 ARG A C 1
ATOM 876 O O . ARG A 1 106 ? -8.869 -6.639 13.357 1.00 95.44 106 ARG A O 1
ATOM 883 N N . LEU A 1 107 ? -9.449 -5.371 11.591 1.00 96.94 107 LEU A N 1
ATOM 884 C CA . LEU A 1 107 ? -8.135 -5.375 10.968 1.00 96.94 107 LEU A CA 1
ATOM 885 C C . LEU A 1 107 ? -7.114 -4.702 11.888 1.00 96.94 107 LEU A C 1
ATOM 887 O O . LEU A 1 107 ? -7.255 -3.542 12.262 1.00 96.94 107 LEU A O 1
ATOM 891 N N . GLN A 1 108 ? -6.074 -5.449 12.227 1.00 96.81 108 GLN A N 1
ATOM 892 C CA . GLN A 1 108 ? -4.934 -5.004 13.020 1.00 96.81 108 GLN A CA 1
ATOM 893 C C . GLN A 1 108 ? -3.699 -4.833 12.143 1.00 96.81 108 GLN A C 1
ATOM 895 O O . GLN A 1 108 ? -2.910 -3.920 12.366 1.00 96.81 108 GLN A O 1
ATOM 900 N N . HIS A 1 109 ? -3.544 -5.687 11.131 1.00 97.31 109 HIS A N 1
ATOM 901 C CA . HIS A 1 109 ? -2.390 -5.676 10.249 1.00 97.31 109 HIS A CA 1
ATOM 902 C C . HIS A 1 109 ? -2.789 -5.980 8.804 1.00 97.31 109 HIS A C 1
ATOM 904 O O . HIS A 1 109 ? -3.456 -6.980 8.533 1.00 97.31 109 HIS A O 1
ATOM 910 N N . MET A 1 110 ? -2.351 -5.141 7.869 1.00 96.94 110 MET A N 1
ATOM 911 C CA . MET A 1 110 ? -2.399 -5.438 6.442 1.00 96.94 110 MET A CA 1
ATOM 912 C C . MET A 1 110 ? -1.037 -5.203 5.813 1.00 96.94 110 MET A C 1
ATOM 914 O O . MET A 1 110 ? -0.398 -4.189 6.075 1.00 96.94 110 MET A O 1
ATOM 918 N N . GLU A 1 111 ? -0.627 -6.115 4.944 1.00 95.62 111 GLU A N 1
ATOM 919 C CA . GLU A 1 111 ? 0.631 -6.023 4.227 1.00 95.62 111 GLU A CA 1
ATOM 920 C C . GLU A 1 111 ? 0.419 -6.332 2.742 1.00 95.62 111 GLU A C 1
ATOM 922 O O . GLU A 1 111 ? -0.232 -7.309 2.372 1.00 95.62 111 GLU A O 1
ATOM 927 N N . ILE A 1 112 ? 0.952 -5.479 1.876 1.00 93.00 112 ILE A N 1
ATOM 928 C CA . ILE A 1 112 ? 0.940 -5.661 0.428 1.00 93.00 112 ILE A CA 1
ATOM 929 C C . ILE A 1 112 ? 2.386 -5.631 -0.015 1.00 93.00 112 ILE A C 1
ATOM 931 O O . ILE A 1 112 ? 3.063 -4.621 0.145 1.00 93.00 112 ILE A O 1
ATOM 935 N N . LYS A 1 113 ? 2.852 -6.732 -0.584 1.00 90.69 113 LYS A N 1
ATOM 936 C CA . LYS A 1 113 ? 4.205 -6.842 -1.102 1.00 90.69 113 LYS A CA 1
ATOM 937 C C . LYS A 1 113 ? 4.158 -7.083 -2.589 1.00 90.69 113 LYS A C 1
ATOM 939 O O . LYS A 1 113 ? 3.474 -7.994 -3.044 1.00 90.69 113 LYS A O 1
ATOM 944 N N . CYS A 1 114 ? 4.897 -6.286 -3.333 1.00 87.19 114 CYS A N 1
ATOM 945 C CA . CYS A 1 114 ? 5.145 -6.489 -4.742 1.00 87.19 114 CYS A CA 1
ATOM 946 C C . CYS A 1 114 ? 6.643 -6.704 -4.913 1.00 87.19 114 CYS A C 1
ATOM 948 O O . CYS A 1 114 ? 7.455 -5.855 -4.541 1.00 87.19 114 CYS A O 1
ATOM 950 N N . PHE A 1 115 ? 6.993 -7.867 -5.446 1.00 77.88 115 PHE A N 1
ATOM 951 C CA . PHE A 1 115 ? 8.377 -8.244 -5.668 1.00 77.88 115 PHE A CA 1
ATOM 952 C C . PHE A 1 115 ? 8.629 -8.365 -7.164 1.00 77.88 115 PHE A C 1
ATOM 954 O O . PHE A 1 115 ? 7.901 -9.060 -7.878 1.00 77.88 115 PHE A O 1
ATOM 961 N N . SER A 1 116 ? 9.704 -7.734 -7.619 1.00 72.31 116 SER A N 1
ATOM 962 C CA . SER A 1 116 ? 10.422 -8.141 -8.821 1.00 72.31 116 SER A CA 1
ATOM 963 C C . SER A 1 116 ? 11.764 -8.756 -8.407 1.00 72.31 116 SER A C 1
ATOM 965 O O . SER A 1 116 ? 12.085 -8.840 -7.222 1.00 72.31 116 SER A O 1
ATOM 967 N N . ASN A 1 117 ? 12.566 -9.212 -9.367 1.00 65.75 117 ASN A N 1
ATOM 968 C CA . ASN A 1 117 ? 13.835 -9.870 -9.062 1.00 65.75 117 ASN A CA 1
ATOM 969 C C . ASN A 1 117 ? 14.834 -8.963 -8.266 1.00 65.75 117 ASN A C 1
ATOM 971 O O . ASN A 1 117 ? 15.720 -9.511 -7.611 1.00 65.75 117 ASN A O 1
ATOM 975 N N . ARG A 1 118 ? 14.711 -7.615 -8.289 1.00 66.94 118 ARG A N 1
ATOM 976 C CA . ARG A 1 118 ? 15.515 -6.642 -7.486 1.00 66.94 118 ARG A CA 1
ATOM 977 C C . ARG A 1 118 ? 14.710 -5.473 -6.920 1.00 66.94 118 ARG A C 1
ATOM 979 O O . ARG A 1 118 ? 15.235 -4.772 -6.062 1.00 66.94 118 ARG A O 1
ATOM 986 N N . ALA A 1 119 ? 13.480 -5.245 -7.375 1.00 71.38 119 ALA A N 1
ATOM 987 C CA . ALA A 1 119 ? 12.636 -4.201 -6.814 1.00 71.38 119 ALA A CA 1
ATOM 988 C C . ALA A 1 119 ? 11.754 -4.797 -5.718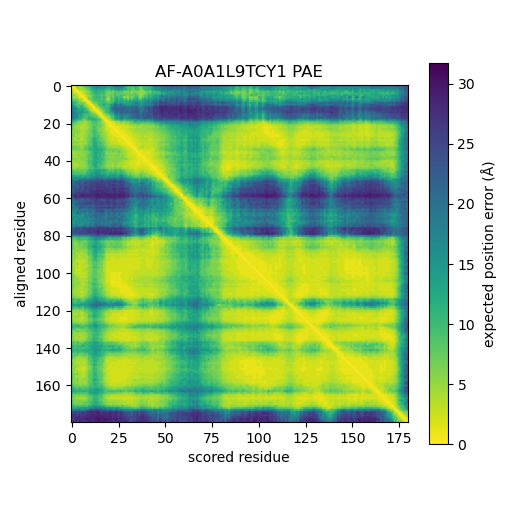 1.00 71.38 119 ALA A C 1
ATOM 990 O O . ALA A 1 119 ? 11.041 -5.782 -5.939 1.00 71.38 119 ALA A O 1
ATOM 991 N N . LEU A 1 120 ? 11.819 -4.192 -4.538 1.00 80.12 120 LEU A N 1
ATOM 992 C CA . LEU A 1 120 ? 10.936 -4.501 -3.429 1.00 80.12 120 LEU A CA 1
ATOM 993 C C . LEU A 1 120 ? 10.058 -3.288 -3.176 1.00 80.12 120 LEU A C 1
ATOM 995 O O . LEU A 1 120 ? 10.547 -2.254 -2.730 1.00 80.12 120 LEU A O 1
ATOM 999 N N . HIS A 1 121 ? 8.765 -3.452 -3.422 1.00 88.50 121 HIS A N 1
ATOM 1000 C CA . HIS A 1 121 ? 7.764 -2.507 -2.975 1.00 88.50 121 HIS A CA 1
ATOM 1001 C C . HIS A 1 121 ? 6.911 -3.165 -1.889 1.00 88.50 121 HIS A C 1
ATOM 1003 O O . HIS A 1 121 ? 6.251 -4.175 -2.137 1.00 88.50 121 HIS A O 1
ATOM 1009 N N . GLU A 1 122 ? 6.881 -2.586 -0.694 1.00 91.81 122 GLU A N 1
ATOM 1010 C CA . GLU A 1 122 ? 6.017 -3.044 0.392 1.00 91.81 122 GLU A CA 1
ATOM 1011 C C . GLU A 1 122 ? 5.160 -1.905 0.927 1.00 91.81 122 GLU A C 1
ATOM 1013 O O . GLU A 1 122 ? 5.599 -0.769 1.085 1.00 91.81 122 GLU A O 1
ATOM 1018 N N . PHE A 1 123 ? 3.937 -2.242 1.296 1.00 94.50 123 PHE A N 1
ATOM 1019 C CA . PHE A 1 123 ? 3.053 -1.388 2.056 1.00 94.50 123 PHE A CA 1
ATOM 1020 C C . PHE A 1 123 ? 2.582 -2.138 3.295 1.00 94.50 123 PHE A C 1
ATOM 1022 O O . PHE A 1 123 ? 2.085 -3.257 3.191 1.00 94.50 123 PHE A O 1
ATOM 1029 N N . GLY A 1 124 ? 2.713 -1.507 4.458 1.00 96.38 124 GLY A N 1
ATOM 1030 C CA . GLY A 1 124 ? 2.244 -2.028 5.734 1.00 96.38 124 GLY A CA 1
ATOM 1031 C C . GLY A 1 124 ? 1.281 -1.059 6.405 1.00 96.38 124 GLY A C 1
ATOM 1032 O O . GLY A 1 124 ? 1.611 0.109 6.600 1.00 96.38 124 GLY A O 1
ATOM 1033 N N . TYR A 1 125 ? 0.118 -1.557 6.806 1.00 97.56 125 TYR A N 1
ATOM 1034 C CA . TYR A 1 125 ? -0.854 -0.869 7.644 1.00 97.56 125 TYR A CA 1
ATOM 1035 C C . TYR A 1 125 ? -0.978 -1.591 8.984 1.00 97.56 125 TYR A C 1
ATOM 1037 O O . TYR A 1 125 ? -1.210 -2.799 9.023 1.00 97.56 125 TYR A O 1
ATOM 1045 N N . ILE A 1 126 ? -0.814 -0.860 10.083 1.00 97.50 126 ILE A N 1
ATOM 1046 C CA . ILE A 1 126 ? -0.856 -1.403 11.445 1.00 97.50 126 ILE A CA 1
ATOM 1047 C C . ILE A 1 126 ? -1.768 -0.529 12.292 1.00 97.50 126 ILE A C 1
ATOM 1049 O O . ILE A 1 126 ? -1.536 0.676 12.376 1.00 97.50 126 ILE A O 1
ATOM 1053 N N . VAL A 1 127 ? -2.765 -1.128 12.938 1.00 95.81 127 VAL A N 1
ATOM 1054 C CA . VAL A 1 127 ? -3.621 -0.479 13.939 1.00 95.81 127 VAL A CA 1
ATOM 1055 C C . VAL A 1 127 ? -3.090 -0.813 15.327 1.00 95.81 127 VAL A C 1
ATOM 1057 O O . VAL A 1 127 ? -2.932 -1.983 15.669 1.00 95.81 127 VAL A O 1
ATOM 1060 N N . ASP A 1 128 ? -2.845 0.218 16.129 1.00 92.75 128 ASP A N 1
ATOM 1061 C CA . ASP A 1 128 ? -2.417 0.110 17.521 1.00 92.75 128 ASP A CA 1
ATOM 1062 C C . ASP A 1 128 ? -3.347 0.945 18.412 1.00 92.75 128 ASP A C 1
ATOM 1064 O O . ASP A 1 128 ? -3.291 2.183 18.453 1.00 92.75 128 ASP A O 1
ATOM 1068 N N . GLY A 1 129 ? -4.272 0.246 19.075 1.00 89.38 129 GLY A N 1
ATOM 1069 C CA . GLY A 1 129 ? -5.312 0.841 19.908 1.00 89.38 129 GLY A CA 1
ATOM 1070 C C . GLY A 1 129 ? -6.170 1.849 19.138 1.00 89.38 129 GLY A C 1
ATOM 1071 O O . GLY A 1 129 ? -6.938 1.486 18.251 1.00 89.38 129 GLY A O 1
ATOM 1072 N N . HIS A 1 130 ? -6.045 3.129 19.497 1.00 90.88 130 HIS A N 1
ATOM 1073 C CA . HIS A 1 130 ? -6.797 4.234 18.887 1.00 90.88 130 HIS A CA 1
ATOM 1074 C C . HIS A 1 130 ? -6.047 4.949 17.757 1.00 90.88 130 HIS A C 1
ATOM 1076 O O . HIS A 1 130 ? -6.496 5.994 17.284 1.00 90.88 130 HIS A O 1
ATOM 1082 N N . SER A 1 131 ? -4.909 4.412 17.326 1.00 93.69 131 SER A N 1
ATOM 1083 C CA . SER A 1 131 ? -4.081 4.986 16.271 1.00 93.69 131 SER A CA 1
ATOM 1084 C C . SER A 1 131 ? -3.694 3.939 15.237 1.00 93.69 131 SER A C 1
ATOM 1086 O O . SER A 1 131 ? -3.889 2.743 15.439 1.00 93.69 131 SER A O 1
ATOM 1088 N N . ALA A 1 132 ? -3.154 4.384 14.110 1.00 96.25 132 ALA A N 1
ATOM 1089 C CA . ALA A 1 132 ? -2.603 3.493 13.109 1.00 96.25 132 ALA A CA 1
ATOM 1090 C C . ALA A 1 132 ? -1.379 4.100 12.422 1.00 96.25 132 ALA A C 1
ATOM 1092 O O . ALA A 1 132 ? -1.145 5.312 12.434 1.00 96.25 132 ALA A O 1
ATOM 1093 N N . SER A 1 133 ? -0.622 3.247 11.750 1.00 96.62 133 SER A N 1
ATOM 1094 C CA . SER A 1 133 ? 0.468 3.642 10.870 1.00 96.62 133 SER A CA 1
ATOM 1095 C C . SER A 1 133 ? 0.307 2.992 9.504 1.00 96.62 133 SER A C 1
ATOM 1097 O O . SER A 1 133 ? -0.129 1.850 9.398 1.00 96.62 133 SER A O 1
ATOM 1099 N N . ALA A 1 134 ? 0.652 3.741 8.466 1.00 96.88 134 ALA A N 1
ATOM 1100 C CA . ALA A 1 134 ? 0.753 3.276 7.094 1.00 96.88 134 ALA A CA 1
ATOM 1101 C C . ALA A 1 134 ? 2.164 3.593 6.599 1.00 96.88 134 ALA A C 1
ATOM 1103 O O . ALA A 1 134 ? 2.584 4.753 6.601 1.00 96.88 134 ALA A O 1
ATOM 1104 N N . THR A 1 135 ? 2.909 2.561 6.227 1.00 95.75 135 THR A N 1
ATOM 1105 C CA . THR A 1 135 ? 4.317 2.660 5.844 1.00 95.75 135 THR A CA 1
ATOM 1106 C C . THR A 1 135 ? 4.497 2.100 4.448 1.00 95.75 135 THR A C 1
ATOM 1108 O O . THR A 1 135 ? 4.172 0.939 4.217 1.00 95.75 135 THR A O 1
ATOM 1111 N N . TRP A 1 136 ? 5.043 2.908 3.545 1.00 93.38 136 TRP A N 1
ATOM 1112 C CA . TRP A 1 136 ? 5.530 2.442 2.251 1.00 93.38 136 TRP A CA 1
ATOM 1113 C C . TRP A 1 136 ? 7.035 2.235 2.332 1.00 93.38 136 TRP A C 1
ATOM 1115 O O . TRP A 1 136 ? 7.766 3.095 2.834 1.00 93.38 136 TRP A O 1
ATOM 1125 N N . THR A 1 137 ? 7.482 1.091 1.843 1.00 90.44 137 THR A N 1
ATOM 1126 C CA . THR A 1 137 ? 8.883 0.714 1.744 1.00 90.44 137 THR A CA 1
ATOM 1127 C C . THR A 1 137 ? 9.207 0.489 0.280 1.00 90.44 137 THR A C 1
ATOM 1129 O O . THR A 1 137 ? 8.542 -0.306 -0.377 1.00 90.44 137 THR A O 1
ATOM 1132 N N . ASP A 1 138 ? 10.211 1.190 -0.227 1.00 86.00 138 ASP A N 1
ATOM 1133 C CA . ASP A 1 138 ? 10.611 1.100 -1.630 1.00 86.00 138 ASP A CA 1
ATOM 1134 C C . ASP A 1 138 ? 12.121 1.333 -1.766 1.00 86.00 138 ASP A C 1
ATOM 1136 O O . ASP A 1 138 ? 12.757 1.878 -0.859 1.00 86.00 138 ASP A O 1
ATOM 1140 N N . SER A 1 139 ? 12.701 0.932 -2.890 1.00 77.56 139 SER A N 1
ATOM 1141 C CA . SER A 1 139 ? 14.057 1.320 -3.285 1.00 77.56 139 SER A CA 1
ATOM 1142 C C . SER A 1 139 ? 14.102 2.787 -3.712 1.00 77.56 139 SER A C 1
ATOM 1144 O O . SER A 1 139 ? 15.056 3.493 -3.395 1.00 77.56 139 SER A O 1
ATOM 1146 N N . ILE A 1 140 ? 13.048 3.266 -4.379 1.00 77.50 140 ILE A N 1
ATOM 1147 C CA . ILE A 1 140 ? 12.917 4.655 -4.831 1.00 77.50 140 ILE A CA 1
ATOM 1148 C C . ILE A 1 140 ? 11.577 5.190 -4.345 1.00 77.50 140 ILE A C 1
ATOM 1150 O O . ILE A 1 140 ? 10.541 4.548 -4.493 1.00 77.50 140 ILE A O 1
ATOM 1154 N N . LYS A 1 141 ? 11.571 6.389 -3.758 1.00 80.81 141 LYS A N 1
ATOM 1155 C CA . LYS A 1 141 ? 10.334 6.983 -3.250 1.00 80.81 141 LYS A CA 1
ATOM 1156 C C . LYS A 1 141 ? 9.372 7.279 -4.406 1.00 80.81 141 LYS A C 1
ATOM 1158 O O . LYS A 1 141 ? 9.627 8.183 -5.196 1.00 80.81 141 LYS A O 1
ATOM 1163 N N . ALA A 1 142 ? 8.244 6.577 -4.452 1.00 76.62 142 ALA A N 1
ATOM 1164 C CA . ALA A 1 142 ? 7.166 6.893 -5.380 1.00 76.62 142 ALA A CA 1
ATOM 1165 C C . ALA A 1 142 ? 6.351 8.109 -4.902 1.00 76.62 142 ALA A C 1
ATOM 1167 O O . ALA A 1 142 ? 6.114 8.302 -3.704 1.00 76.62 142 ALA A O 1
ATOM 1168 N N . GLU A 1 143 ? 5.880 8.921 -5.846 1.00 82.19 143 GLU A N 1
ATOM 1169 C CA . GLU A 1 143 ? 4.894 9.965 -5.569 1.00 82.19 143 GLU A CA 1
ATOM 1170 C C . GLU A 1 143 ? 3.495 9.347 -5.551 1.00 82.19 143 GLU A C 1
ATOM 1172 O O . GLU A 1 143 ? 3.019 8.829 -6.557 1.00 82.19 143 GLU A O 1
ATOM 1177 N N . LEU A 1 144 ? 2.835 9.377 -4.392 1.00 86.06 144 LEU A N 1
ATOM 1178 C CA . LEU A 1 144 ? 1.469 8.880 -4.243 1.00 86.06 144 LEU A CA 1
ATOM 1179 C C . LEU A 1 144 ? 0.472 10.031 -4.265 1.00 86.06 144 LEU A C 1
ATOM 1181 O O . LEU A 1 144 ? 0.719 11.108 -3.725 1.00 86.06 144 LEU A O 1
ATOM 1185 N N . GLU A 1 145 ? -0.691 9.767 -4.845 1.00 89.94 145 GLU A N 1
ATOM 1186 C CA . GLU A 1 145 ? -1.766 10.746 -4.942 1.00 89.94 145 GLU A CA 1
ATOM 1187 C C . GLU A 1 145 ? -2.532 10.926 -3.624 1.00 89.94 145 GLU A C 1
ATOM 1189 O O . GLU A 1 145 ? -2.692 9.986 -2.840 1.00 89.94 145 GLU A O 1
ATOM 1194 N N . GLU A 1 146 ? -3.109 12.118 -3.420 1.00 92.31 146 GLU A N 1
ATOM 1195 C CA . GLU A 1 146 ? -3.880 12.464 -2.211 1.00 92.31 146 GLU A CA 1
ATOM 1196 C C . GLU A 1 146 ? -5.050 11.501 -1.944 1.00 92.31 146 GLU A C 1
ATOM 1198 O O . GLU A 1 146 ? -5.425 11.259 -0.794 1.00 92.31 146 GLU A O 1
ATOM 1203 N N . GLU A 1 147 ? -5.617 10.902 -2.995 1.00 93.62 147 GLU A N 1
ATOM 1204 C CA . GLU A 1 147 ? -6.685 9.915 -2.850 1.00 93.62 147 GLU A CA 1
ATOM 1205 C C . GLU A 1 147 ? -6.256 8.699 -2.018 1.00 93.62 147 GLU A C 1
ATOM 1207 O O . GLU A 1 147 ? -7.049 8.226 -1.200 1.00 93.62 147 GLU A O 1
ATOM 1212 N N . VAL A 1 148 ? -5.017 8.224 -2.173 1.00 93.69 148 VAL A N 1
ATOM 1213 C CA . VAL A 1 148 ? -4.500 7.089 -1.397 1.00 93.69 148 VAL A CA 1
ATOM 1214 C C . VAL A 1 148 ? -4.545 7.434 0.091 1.00 93.69 148 VAL A C 1
ATOM 1216 O O . VAL A 1 148 ? -5.126 6.697 0.889 1.00 93.69 148 VAL A O 1
ATOM 1219 N N . PHE A 1 149 ? -4.016 8.599 0.464 1.00 95.12 149 PHE A N 1
ATOM 1220 C CA . PHE A 1 149 ? -4.012 9.058 1.851 1.00 95.12 149 PHE A CA 1
ATOM 1221 C C . PHE A 1 149 ? -5.429 9.247 2.397 1.00 95.12 149 PHE A C 1
ATOM 1223 O O . PHE A 1 149 ? -5.712 8.833 3.521 1.00 95.12 149 PHE A O 1
ATOM 1230 N N . ARG A 1 150 ? -6.344 9.818 1.604 1.00 95.50 150 ARG A N 1
ATOM 1231 C CA . ARG A 1 150 ? -7.751 10.000 1.990 1.00 95.50 150 ARG A CA 1
ATOM 1232 C C . ARG A 1 150 ? -8.423 8.676 2.353 1.00 95.50 150 ARG A C 1
ATOM 1234 O O . ARG A 1 150 ? -8.971 8.565 3.444 1.00 95.50 150 ARG A O 1
ATOM 1241 N N . VAL A 1 151 ? -8.332 7.669 1.483 1.00 95.38 151 VAL A N 1
ATOM 1242 C CA . VAL A 1 151 ? -8.981 6.364 1.702 1.00 95.38 151 VAL A CA 1
ATOM 1243 C C . VAL A 1 151 ? -8.468 5.688 2.978 1.00 95.38 151 VAL A C 1
ATOM 1245 O O . VAL A 1 151 ? -9.250 5.094 3.723 1.00 95.38 151 VAL A O 1
ATOM 1248 N N . TRP A 1 152 ? -7.169 5.805 3.263 1.00 96.12 152 TRP A N 1
ATOM 1249 C CA . TRP A 1 152 ? -6.582 5.242 4.478 1.00 96.12 152 TRP A CA 1
ATOM 1250 C C . TRP A 1 152 ? -6.932 6.034 5.742 1.00 96.12 152 TRP A C 1
ATOM 1252 O O . TRP A 1 152 ? -7.125 5.418 6.789 1.00 96.12 152 TRP A O 1
ATOM 1262 N N . ARG A 1 153 ? -7.099 7.364 5.671 1.00 96.12 153 ARG A N 1
ATOM 1263 C CA . ARG A 1 153 ? -7.666 8.146 6.790 1.00 96.12 153 ARG A CA 1
ATOM 1264 C C . ARG A 1 153 ? -9.081 7.674 7.130 1.00 96.12 153 ARG A C 1
ATOM 1266 O O . ARG A 1 153 ? -9.394 7.519 8.309 1.00 96.12 153 ARG A O 1
ATOM 1273 N N . ASP A 1 154 ? -9.897 7.398 6.115 1.00 95.44 154 ASP A N 1
ATOM 1274 C CA . ASP A 1 154 ? -11.251 6.876 6.308 1.00 95.44 154 ASP A CA 1
ATOM 1275 C C . ASP A 1 154 ? -11.228 5.474 6.935 1.00 95.44 154 ASP A C 1
ATOM 1277 O O . ASP A 1 154 ? -11.971 5.218 7.880 1.00 95.44 154 ASP A O 1
ATOM 1281 N N . ALA A 1 155 ? -10.334 4.585 6.482 1.00 95.12 155 ALA A N 1
ATOM 1282 C CA . ALA A 1 155 ? -10.161 3.252 7.071 1.00 95.12 155 ALA A CA 1
ATOM 1283 C C . ALA A 1 155 ? -9.827 3.324 8.568 1.00 95.12 155 ALA A C 1
ATOM 1285 O O . ALA A 1 155 ? -10.443 2.646 9.384 1.00 95.12 155 ALA A O 1
ATOM 1286 N N . VAL A 1 156 ? -8.910 4.212 8.950 1.00 95.31 156 VAL A N 1
ATOM 1287 C CA . VAL A 1 156 ? -8.533 4.410 10.357 1.00 95.31 156 VAL A CA 1
ATOM 1288 C C . VAL A 1 156 ? -9.704 4.917 11.171 1.00 95.31 156 VAL A C 1
ATOM 1290 O O . VAL A 1 156 ? -9.934 4.414 12.263 1.00 95.31 156 VAL A O 1
ATOM 1293 N N . PHE A 1 157 ? -10.466 5.872 10.640 1.00 94.75 157 PHE A N 1
ATOM 1294 C CA . PHE A 1 157 ? -11.654 6.363 11.321 1.00 94.75 157 PHE A CA 1
ATOM 1295 C C . PHE A 1 157 ? -12.669 5.237 11.574 1.00 94.75 157 PHE A C 1
ATOM 1297 O O . PHE A 1 157 ? -13.230 5.178 12.665 1.00 94.75 157 PHE A O 1
ATOM 1304 N N . GLN A 1 158 ? -12.851 4.309 10.626 1.00 93.06 158 GLN A N 1
ATOM 1305 C CA . GLN A 1 158 ? -13.707 3.132 10.826 1.00 93.06 158 GLN A CA 1
ATOM 1306 C C . GLN A 1 158 ? -13.159 2.167 11.888 1.00 93.06 158 GLN A C 1
ATOM 1308 O O . GLN A 1 158 ? -13.936 1.580 12.635 1.00 93.06 158 GLN A O 1
ATOM 1313 N N . HIS A 1 159 ? -11.838 2.004 11.982 1.00 93.25 159 HIS A N 1
ATOM 1314 C CA . HIS A 1 159 ? -11.219 1.081 12.939 1.00 93.25 159 HIS A CA 1
ATOM 1315 C C . HIS A 1 159 ? -11.117 1.647 14.358 1.00 93.25 159 HIS A C 1
ATOM 1317 O O . HIS A 1 159 ? -11.279 0.913 15.329 1.00 93.25 159 HIS A O 1
ATOM 1323 N N . THR A 1 160 ? -10.829 2.942 14.494 1.00 91.88 160 THR A N 1
ATOM 1324 C CA . THR A 1 160 ? -10.487 3.556 15.786 1.00 91.88 160 THR A CA 1
ATOM 1325 C C . THR A 1 160 ? -11.557 4.508 16.310 1.00 91.88 160 THR A C 1
ATOM 1327 O O . THR A 1 160 ? -11.544 4.836 17.496 1.00 91.88 160 THR A O 1
ATOM 1330 N N . GLY A 1 161 ? -12.454 4.995 15.445 1.00 91.81 161 GLY A N 1
ATOM 1331 C CA . GLY A 1 161 ? -13.394 6.078 15.748 1.00 91.81 161 GLY A CA 1
ATOM 1332 C C . GLY A 1 161 ? -12.747 7.466 15.842 1.00 91.81 161 GLY A C 1
ATOM 1333 O O . GLY A 1 161 ? -13.443 8.453 16.087 1.00 91.81 161 GLY A O 1
ATOM 1334 N N . VAL A 1 162 ? -11.428 7.579 15.641 1.00 90.19 162 VAL A N 1
ATOM 1335 C CA . VAL A 1 162 ? -10.673 8.827 15.810 1.00 90.19 162 VAL A CA 1
ATOM 1336 C C . VAL A 1 162 ? -10.232 9.364 14.452 1.00 90.19 162 VAL A C 1
ATOM 1338 O O . VAL A 1 162 ? -9.524 8.707 13.687 1.00 90.19 162 VAL A O 1
ATOM 1341 N N . LYS A 1 163 ? -10.635 10.600 14.143 1.00 87.56 163 LYS A N 1
ATOM 1342 C CA . LYS A 1 163 ? -10.227 11.277 12.905 1.00 87.56 163 LYS A CA 1
ATOM 1343 C C . LYS A 1 163 ? -8.734 11.592 12.930 1.00 87.56 163 LYS A C 1
ATOM 1345 O O . LYS A 1 163 ? -8.211 12.033 13.947 1.00 87.56 163 LYS A O 1
ATOM 1350 N N . ASN A 1 164 ? -8.077 11.436 11.781 1.00 84.31 164 ASN A N 1
ATOM 1351 C CA . ASN A 1 164 ? -6.660 11.762 11.579 1.00 84.31 164 ASN A CA 1
ATOM 1352 C C . ASN A 1 164 ? -5.687 11.022 12.517 1.00 84.31 164 ASN A C 1
ATOM 1354 O O . ASN A 1 164 ? -4.551 11.455 12.680 1.00 84.31 164 ASN A O 1
ATOM 1358 N N . ALA A 1 165 ? -6.088 9.885 13.093 1.00 91.62 165 ALA A N 1
ATOM 1359 C CA . ALA A 1 165 ? -5.241 9.080 13.975 1.00 91.62 165 ALA A CA 1
ATOM 1360 C C . ALA A 1 165 ? -4.252 8.171 13.219 1.00 91.62 165 ALA A C 1
ATOM 1362 O O . ALA A 1 165 ? -3.873 7.113 13.715 1.00 91.62 165 ALA A O 1
ATOM 1363 N N . ILE A 1 166 ? -3.859 8.560 12.004 1.00 95.31 166 ILE A N 1
ATOM 1364 C CA . ILE A 1 166 ? -2.954 7.796 11.146 1.00 95.31 166 ILE A CA 1
ATOM 1365 C C . ILE A 1 166 ? -1.665 8.557 10.890 1.00 95.31 166 ILE A C 1
ATOM 1367 O O . ILE A 1 166 ? -1.676 9.742 10.559 1.00 95.31 166 ILE A O 1
ATOM 1371 N N . GLN A 1 167 ? -0.550 7.844 10.998 1.00 95.81 167 GLN A N 1
ATOM 1372 C CA . GLN A 1 167 ? 0.761 8.331 10.597 1.00 95.81 167 GLN A CA 1
ATOM 1373 C C . GLN A 1 167 ? 1.180 7.685 9.279 1.00 95.81 167 GLN A C 1
ATOM 1375 O O . GLN A 1 167 ? 1.224 6.461 9.174 1.00 95.81 167 GLN A O 1
ATOM 1380 N N . PHE A 1 168 ? 1.532 8.509 8.296 1.00 95.25 168 PHE A N 1
ATOM 1381 C CA . PHE A 1 168 ? 2.067 8.056 7.014 1.00 95.25 168 PHE A CA 1
ATOM 1382 C C . PHE A 1 168 ? 3.593 8.130 7.026 1.00 95.25 168 PHE A C 1
ATOM 1384 O O . PHE A 1 168 ? 4.161 9.150 7.421 1.00 95.25 168 PHE A O 1
ATOM 1391 N N . ARG A 1 169 ? 4.262 7.050 6.621 1.00 93.75 169 ARG A N 1
ATOM 1392 C CA . ARG A 1 169 ? 5.723 6.919 6.678 1.00 93.75 169 ARG A CA 1
ATOM 1393 C C . ARG A 1 169 ? 6.281 6.366 5.375 1.00 93.75 169 ARG A C 1
ATOM 1395 O O . ARG A 1 169 ? 5.630 5.578 4.696 1.00 93.75 169 ARG A O 1
ATOM 1402 N N . TRP A 1 170 ? 7.517 6.750 5.084 1.00 91.06 170 TRP A N 1
ATOM 1403 C CA . TRP A 1 170 ? 8.316 6.186 4.003 1.00 91.06 170 TRP A CA 1
ATOM 1404 C C . TRP A 1 170 ? 9.587 5.576 4.568 1.00 91.06 170 TRP A C 1
ATOM 1406 O O . TRP A 1 170 ? 10.239 6.179 5.423 1.00 91.06 170 TRP A O 1
ATOM 1416 N N . LYS A 1 171 ? 9.947 4.402 4.062 1.00 88.69 171 LYS A N 1
ATOM 1417 C CA . LYS A 1 171 ? 11.214 3.737 4.332 1.00 88.69 171 LYS A CA 1
ATOM 1418 C C . LYS A 1 171 ? 11.903 3.463 3.002 1.00 88.69 171 LYS A C 1
ATOM 1420 O O . LYS A 1 171 ? 11.353 2.770 2.158 1.00 88.69 171 LYS A O 1
ATOM 1425 N N . ILE A 1 172 ? 13.102 4.003 2.826 1.00 84.75 172 ILE A N 1
ATOM 1426 C CA . ILE A 1 172 ? 13.901 3.725 1.634 1.00 84.75 172 ILE A CA 1
ATOM 1427 C C . ILE A 1 172 ? 14.863 2.592 1.950 1.00 84.75 172 ILE A C 1
ATOM 1429 O O . ILE A 1 172 ? 15.677 2.700 2.875 1.00 84.75 172 ILE A O 1
ATOM 1433 N N . LEU A 1 173 ? 14.738 1.493 1.211 1.00 76.50 173 LEU A N 1
ATOM 1434 C CA . LEU A 1 173 ? 15.685 0.392 1.273 1.00 76.50 173 LEU A CA 1
ATOM 1435 C C . LEU A 1 173 ? 16.991 0.883 0.663 1.00 76.50 173 LEU A C 1
ATOM 1437 O O . LEU A 1 173 ? 17.122 0.976 -0.551 1.00 76.50 173 LEU A O 1
ATOM 1441 N N . HIS A 1 174 ? 17.949 1.220 1.521 1.00 59.72 174 HIS A N 1
ATOM 1442 C CA . HIS A 1 174 ? 19.319 1.389 1.067 1.00 59.72 174 HIS A CA 1
ATOM 1443 C C . HIS A 1 174 ? 19.785 0.003 0.642 1.00 59.72 174 HIS A C 1
ATOM 1445 O O . HIS A 1 174 ? 19.657 -0.951 1.417 1.00 59.72 174 HIS A O 1
ATOM 1451 N N . THR A 1 175 ? 20.227 -0.105 -0.606 1.00 46.81 175 THR A N 1
ATOM 1452 C CA . THR A 1 175 ? 20.732 -1.330 -1.213 1.00 46.81 175 THR A CA 1
ATOM 1453 C C . THR A 1 175 ? 21.680 -2.004 -0.230 1.00 46.81 175 THR A C 1
ATOM 1455 O O . THR A 1 175 ? 22.724 -1.458 0.120 1.00 46.81 175 THR A O 1
ATOM 1458 N N . VAL A 1 176 ? 21.287 -3.173 0.276 1.00 35.59 176 VAL A N 1
ATOM 1459 C CA . VAL A 1 176 ? 22.211 -4.033 1.007 1.00 35.59 176 VAL A CA 1
ATOM 1460 C C . VAL A 1 176 ? 23.186 -4.526 -0.048 1.00 35.59 176 VAL A C 1
ATOM 1462 O O . VAL A 1 176 ? 22.851 -5.407 -0.841 1.00 35.59 176 VAL A O 1
ATOM 1465 N N . GLU A 1 177 ? 24.363 -3.911 -0.108 1.00 28.08 177 GLU A N 1
ATOM 1466 C CA . GLU A 1 177 ? 25.487 -4.501 -0.815 1.00 28.08 177 GLU A CA 1
ATOM 1467 C C . GLU A 1 177 ? 25.713 -5.893 -0.220 1.00 28.08 177 GLU A C 1
ATOM 1469 O O . GLU A 1 177 ? 26.082 -6.058 0.945 1.00 28.08 177 GLU A O 1
ATOM 1474 N N . LEU A 1 178 ? 25.432 -6.917 -1.023 1.00 28.89 178 LEU A N 1
ATOM 1475 C CA . LEU A 1 178 ? 25.913 -8.264 -0.771 1.00 28.89 178 LEU A CA 1
ATOM 1476 C C . LEU A 1 178 ? 27.436 -8.222 -0.912 1.00 28.89 178 LEU A C 1
ATOM 1478 O O . LEU A 1 178 ? 27.971 -8.371 -2.011 1.00 28.89 178 LEU A O 1
ATOM 1482 N N . ILE A 1 179 ? 28.127 -8.009 0.208 1.00 32.19 179 ILE A N 1
ATOM 1483 C CA . ILE A 1 179 ? 29.545 -8.341 0.326 1.00 32.19 179 ILE A CA 1
ATOM 1484 C C . ILE A 1 179 ? 29.645 -9.855 0.101 1.00 32.19 179 ILE A C 1
ATOM 1486 O O . ILE A 1 179 ? 29.026 -10.637 0.828 1.00 32.19 179 ILE A O 1
ATOM 1490 N N . ARG A 1 180 ? 30.348 -10.235 -0.970 1.00 33.22 180 ARG A N 1
ATOM 1491 C CA . ARG A 1 180 ? 30.676 -11.624 -1.313 1.00 33.22 180 ARG A CA 1
ATOM 1492 C C . ARG A 1 180 ? 31.627 -12.247 -0.301 1.00 33.22 180 ARG A C 1
ATOM 1494 O O . ARG A 1 180 ? 32.546 -11.530 0.149 1.00 33.22 180 ARG A O 1
#

Sequence (180 aa):
MVGRELFWPLKAAGDSETSLPYWPYLTNYTIFLSGTTPAGEWFFEEDPNDEDNEPYEPTNSWQRLSERLWPAVEDRDRFMFRKKATPALLRDIYVSAGRAAQRMPRLQHMEIKCFSNRALHEFGYIVDGHSASATWTDSIKAELEEEVFRVWRDAVFQHTGVKNAIQFRWKILHTVELIR

Foldseek 3Di:
DDALCVLFNDDDVPDDPVPTDAAAPDAEEEEEDELADPVGHGQFDADPPPPPPDPDDDDPPCVVDDPVPQDPSQVNDPPDRGAHGDQVRVQSNLLSNLLSLLRHLNYAKYKYWYDDSPWTWIWIWGDDAQAIEIEIETQDDDDYDPSSVVSNQSSSCSRRVDGPRYHYYYHHPDDPPPPD

InterPro domains:
  IPR046676 Domain of unknown function DUF6546 [PF20183] (83-163)

Solvent-accessible surface area (backbone atoms only — not comparable to full-atom values): 10525 Å² 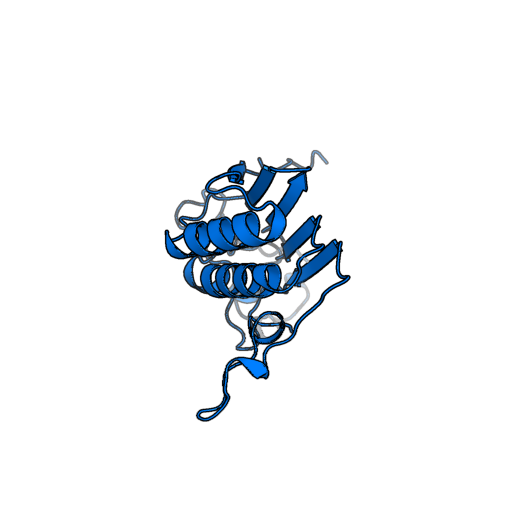total; per-residue (Å²): 123,76,54,44,55,80,46,38,69,78,76,59,98,82,69,61,84,85,76,60,83,71,37,75,76,46,36,71,49,77,44,80,39,60,41,45,43,73,89,68,48,60,48,36,36,66,48,95,80,52,84,82,72,64,82,84,73,84,67,71,73,59,75,76,48,61,76,90,74,53,62,57,79,90,66,60,54,94,74,69,63,47,49,29,60,35,45,74,65,51,45,51,42,50,40,23,44,23,56,34,45,52,35,20,60,45,50,36,36,38,36,43,36,37,44,48,101,84,22,52,40,38,37,40,37,40,50,57,84,63,33,33,39,39,3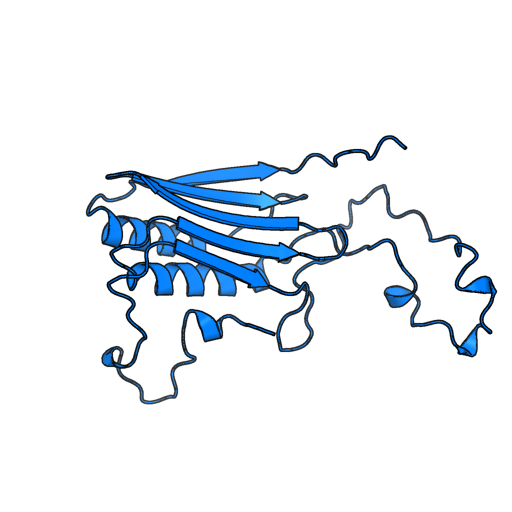6,41,33,23,63,48,92,65,76,78,60,69,66,47,58,50,38,43,44,52,22,43,26,62,57,41,73,34,79,77,39,60,46,81,47,80,43,70,53,73,79,77,78,78,80,128

Organism: NCBI:txid1036612

Nearest PDB structures (foldseek):
  5w3t-assembly2_B  TM=4.454E-01  e=3.967E-03  Ralstonia solanacearum
  5w3y-assembly3_C  TM=4.457E-01  e=5.759E-03  Ralstonia solanacearum
  5w3t-assembly1_A  TM=4.346E-01  e=6.128E-03  Ralstonia solanacearum
  5haf-assembly2_B  TM=4.654E-01  e=4.474E-02  Salmonella enterica subsp. enterica serovar Typhimurium
  5haf-assembly1_A  TM=4.746E-01  e=1.550E-01  Salmonella enterica subsp. enterica serovar Typhimurium

Mean predicted aligned error: 9.85 Å

Radius of gyration: 19.62 Å; Cα contacts (8 Å, |Δi|>4): 292; chains: 1; bounding box: 57×34×52 Å